Protein AF-A0A6A3G5W3-F1 (afdb_monomer)

Nearest PDB structures (foldseek):
  4d1q-assembly1_H-2  TM=6.739E-01  e=2.017E-04  Musca domestica
  8sjd-assembly1_D  TM=5.625E-01  e=6.188E-04  Musca domestica
  7n46-assembly1_A  TM=4.783E-01  e=2.399E-01  Escherichia coli K-12
  3qic-assembly1_A  TM=3.542E-01  e=2.262E-01  Homo sapiens
  3idh-assembly1_A  TM=2.178E-01  e=2.010E-01  Homo sapiens

Secondary structure (DSSP, 8-state):
-HHHHHH-TTHHHHHHHS-TTTTT-GGGGS-HHHHHHHHHHHHHHHTT--GGGGG-HHHHHH-SSPP--HHHHHHHHHHHHHHHHHHHHHH--SSEEEEEEEEEETTEEEEEEEEEEEETTEEEEEEEEEEES--STT--SSHHHHHHHHHHHHHTTT--GGGEEEEE---TTT---

Structure (mmCIF, N/CA/C/O backbone):
data_AF-A0A6A3G5W3-F1
#
_entry.id   AF-A0A6A3G5W3-F1
#
loop_
_atom_site.group_PDB
_atom_site.id
_atom_site.type_symbol
_atom_site.label_atom_id
_atom_site.label_alt_id
_atom_site.label_comp_id
_atom_site.label_asym_id
_atom_site.label_entity_id
_atom_site.label_seq_id
_atom_site.pdbx_PDB_ins_code
_atom_site.Cartn_x
_atom_site.Cartn_y
_atom_site.Cartn_z
_atom_site.occupancy
_atom_site.B_iso_or_equiv
_atom_site.auth_seq_id
_atom_site.auth_comp_id
_atom_site.auth_asym_id
_atom_site.auth_atom_id
_atom_site.pdbx_PDB_model_num
ATOM 1 N N . MET A 1 1 ? -14.309 8.413 -19.430 1.00 50.62 1 MET A N 1
ATOM 2 C CA . MET A 1 1 ? -14.888 8.600 -20.788 1.00 50.62 1 MET A CA 1
ATOM 3 C C . MET A 1 1 ? -14.650 9.985 -21.399 1.00 50.62 1 MET A C 1
ATOM 5 O O . MET A 1 1 ? -14.503 10.068 -22.611 1.00 50.62 1 MET A O 1
ATOM 9 N N . GLN A 1 2 ? -14.571 11.070 -20.616 1.00 54.62 2 GLN A N 1
ATOM 10 C CA . GLN A 1 2 ? -14.410 12.431 -21.162 1.00 54.62 2 GLN A CA 1
ATOM 11 C C . GLN A 1 2 ? -13.060 12.658 -21.876 1.00 54.62 2 GLN A C 1
ATOM 13 O O . GLN A 1 2 ? -13.020 13.279 -22.931 1.00 54.62 2 GLN A O 1
ATOM 18 N N . HIS A 1 3 ? -11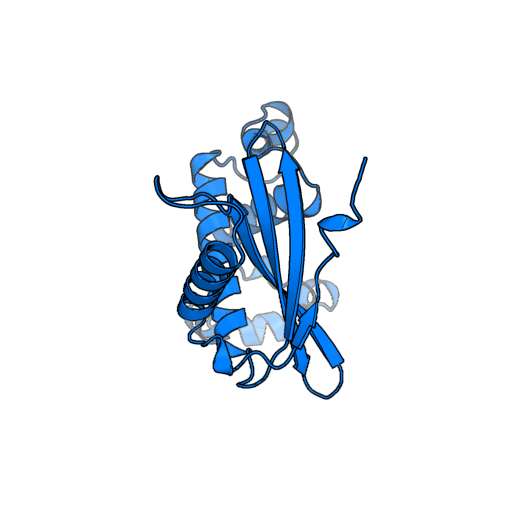.974 12.075 -21.354 1.00 65.00 3 HIS A N 1
ATOM 19 C CA . HIS A 1 3 ? -10.644 12.122 -21.977 1.00 65.00 3 HIS A CA 1
ATOM 20 C C . HIS A 1 3 ? -10.608 11.444 -23.359 1.00 65.00 3 HIS A C 1
ATOM 22 O O . HIS A 1 3 ? -10.056 11.997 -24.302 1.00 65.00 3 HIS A O 1
ATOM 28 N N . VAL A 1 4 ? -11.244 10.275 -23.500 1.00 61.69 4 VAL A N 1
ATOM 29 C CA . VAL A 1 4 ? -11.282 9.520 -24.768 1.00 61.69 4 VAL A CA 1
ATOM 30 C C . VAL A 1 4 ? -12.002 10.320 -25.852 1.00 61.69 4 VAL A C 1
ATOM 32 O O . VAL A 1 4 ? -11.479 10.463 -26.948 1.00 61.69 4 VAL A O 1
ATOM 35 N N . ARG A 1 5 ? -13.147 10.930 -25.523 1.00 68.75 5 ARG A N 1
ATOM 36 C CA . ARG A 1 5 ? -13.901 11.773 -26.465 1.00 68.75 5 ARG A CA 1
ATOM 37 C C . ARG A 1 5 ? -13.153 13.039 -26.888 1.00 68.75 5 ARG A C 1
ATOM 39 O O . ARG A 1 5 ? -13.365 13.515 -27.996 1.00 68.75 5 ARG A O 1
ATOM 46 N N . ARG A 1 6 ? -12.304 13.591 -26.014 1.00 74.06 6 ARG A N 1
ATOM 47 C CA . ARG A 1 6 ? -11.526 14.802 -26.309 1.00 74.06 6 ARG A CA 1
ATOM 48 C C . ARG A 1 6 ? -10.333 14.516 -27.218 1.00 74.06 6 ARG A C 1
ATOM 50 O O . ARG A 1 6 ? -10.061 15.296 -28.120 1.00 74.06 6 ARG A O 1
ATOM 57 N N . GLU A 1 7 ? -9.625 13.420 -26.963 1.00 76.19 7 GLU A N 1
ATOM 58 C CA . GLU A 1 7 ? -8.373 13.092 -27.658 1.00 76.19 7 GLU A CA 1
ATOM 59 C C . GLU A 1 7 ? -8.585 12.202 -28.896 1.00 76.19 7 GLU A C 1
ATOM 61 O O . GLU A 1 7 ? -7.738 12.188 -29.784 1.00 76.19 7 GLU A O 1
ATOM 66 N N . HIS A 1 8 ? -9.716 11.492 -28.981 1.00 71.25 8 HIS A N 1
ATOM 67 C CA . HIS A 1 8 ? -10.070 10.606 -30.096 1.00 71.25 8 HIS A CA 1
ATOM 68 C C . HIS A 1 8 ? -11.501 10.903 -30.584 1.00 71.25 8 HIS A C 1
ATOM 70 O O . HIS A 1 8 ? -12.439 10.176 -30.247 1.00 71.25 8 HIS A O 1
ATOM 76 N N . PRO A 1 9 ? -11.701 11.976 -31.376 1.00 78.12 9 PRO A N 1
ATOM 77 C CA . PRO A 1 9 ? -13.034 12.418 -31.804 1.00 78.12 9 PRO A CA 1
ATOM 78 C C . PRO A 1 9 ? -13.789 11.386 -32.654 1.00 78.12 9 PRO A C 1
ATOM 80 O O . PRO A 1 9 ? -15.017 11.364 -32.659 1.00 78.12 9 PRO A O 1
ATOM 83 N N . SER A 1 10 ? -13.061 10.515 -33.357 1.00 79.75 10 SER A N 1
ATOM 84 C CA . SER A 1 10 ? -13.593 9.437 -34.198 1.00 79.75 10 SER A CA 1
ATOM 85 C C . SER A 1 10 ? -13.868 8.132 -33.442 1.00 79.75 10 SER A C 1
ATOM 87 O O . SER A 1 10 ? -14.404 7.195 -34.035 1.00 79.75 10 SER A O 1
ATOM 89 N N . PHE A 1 11 ? -13.571 8.065 -32.138 1.00 73.62 11 PHE A N 1
ATOM 90 C CA . PHE A 1 11 ? -13.657 6.842 -31.330 1.00 73.62 11 PHE A CA 1
ATOM 91 C C . PHE A 1 11 ? -15.010 6.126 -31.445 1.00 73.62 11 PHE A C 1
ATOM 93 O O . PHE A 1 11 ? -15.053 4.905 -31.548 1.00 73.62 11 PHE A O 1
ATOM 100 N N . GLU A 1 12 ? -16.127 6.861 -31.468 1.00 73.56 12 GLU A N 1
ATOM 101 C CA . GLU A 1 12 ? -17.460 6.247 -31.566 1.00 73.56 12 GLU A CA 1
ATOM 102 C C . GLU A 1 12 ? -17.735 5.611 -32.939 1.00 73.56 12 GLU A C 1
ATOM 104 O O . GLU A 1 12 ? -18.458 4.618 -33.017 1.00 73.56 12 GLU A O 1
ATOM 109 N N . ALA A 1 13 ? -17.162 6.155 -34.017 1.00 76.69 13 ALA A N 1
ATOM 110 C CA . ALA A 1 13 ? -17.287 5.588 -35.357 1.00 76.69 13 ALA A CA 1
ATOM 111 C C . ALA A 1 13 ? -16.381 4.360 -35.524 1.00 76.69 13 ALA A C 1
ATOM 113 O O . ALA A 1 13 ? -16.814 3.340 -36.055 1.00 76.69 13 ALA A O 1
ATOM 114 N N . GLU A 1 14 ? -15.156 4.433 -35.003 1.00 70.69 14 GLU A N 1
ATOM 115 C CA . GLU A 1 14 ? -14.183 3.340 -35.052 1.00 70.69 14 GLU A CA 1
ATOM 116 C C . GLU A 1 14 ? -14.629 2.155 -34.175 1.00 70.69 14 GLU A C 1
ATOM 118 O O . GLU A 1 14 ? -14.591 1.014 -34.625 1.00 70.69 14 GLU A O 1
ATOM 123 N N . MET A 1 15 ? -15.207 2.404 -32.992 1.00 69.88 15 MET A N 1
ATOM 124 C CA . MET A 1 15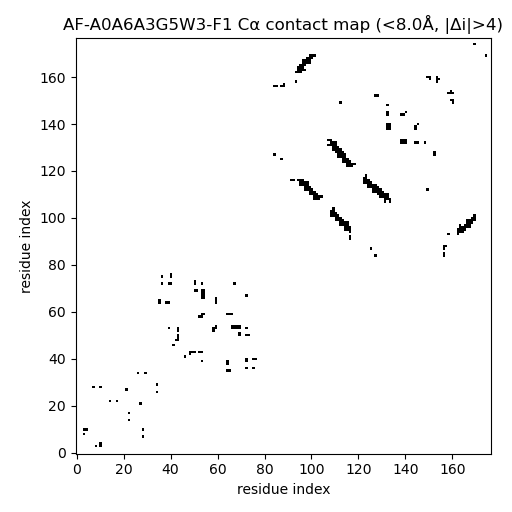 ? -15.802 1.360 -32.141 1.00 69.88 15 MET A CA 1
ATOM 125 C C . MET A 1 15 ? -16.986 0.634 -32.787 1.00 69.88 15 MET A C 1
ATOM 127 O O . MET A 1 15 ? -17.211 -0.538 -32.499 1.00 69.88 15 MET A O 1
ATOM 131 N N . ARG A 1 16 ? -17.760 1.316 -33.639 1.00 70.38 16 ARG A N 1
ATOM 132 C CA . ARG A 1 16 ? -18.869 0.699 -34.388 1.00 70.38 16 ARG A CA 1
ATOM 133 C C . ARG A 1 16 ? -18.386 -0.134 -35.574 1.00 70.38 16 ARG A C 1
ATOM 135 O O . ARG A 1 16 ? -19.100 -1.041 -35.987 1.00 70.38 16 ARG A O 1
ATOM 142 N N . ALA A 1 17 ? -17.221 0.196 -36.128 1.00 72.12 17 ALA A N 1
ATOM 143 C CA . ALA A 1 17 ? -16.603 -0.523 -37.239 1.00 72.12 17 ALA A CA 1
ATOM 144 C C . ALA A 1 17 ? -15.691 -1.676 -36.777 1.00 72.12 17 ALA A C 1
ATOM 146 O O . ALA A 1 17 ? -15.415 -2.583 -37.559 1.00 72.12 17 ALA A O 1
ATOM 147 N N . ALA A 1 18 ? -15.240 -1.639 -35.521 1.00 64.00 18 ALA A N 1
ATOM 148 C CA . ALA A 1 18 ? -14.360 -2.627 -34.916 1.00 64.00 18 ALA A CA 1
ATOM 149 C C . ALA A 1 18 ? -15.037 -4.001 -34.766 1.00 64.00 18 ALA A C 1
ATOM 151 O O . ALA A 1 18 ? -16.177 -4.125 -34.312 1.00 64.00 18 ALA A O 1
ATOM 152 N N . THR A 1 19 ? -14.301 -5.055 -35.107 1.00 60.81 19 THR A N 1
ATOM 153 C CA . THR A 1 19 ? -14.714 -6.449 -34.910 1.00 60.81 19 THR A CA 1
ATOM 154 C C . THR A 1 19 ? -14.819 -6.795 -33.420 1.00 60.81 19 THR A C 1
ATOM 156 O O . THR A 1 19 ? -14.255 -6.110 -32.568 1.00 60.81 19 THR A O 1
ATOM 159 N N . THR A 1 20 ? -15.514 -7.885 -33.069 1.00 57.41 20 THR A N 1
ATOM 160 C CA . THR A 1 20 ? -15.715 -8.325 -31.667 1.00 57.41 20 THR A CA 1
ATOM 161 C C . THR A 1 20 ? -14.398 -8.558 -30.901 1.00 57.41 20 THR A C 1
ATOM 163 O O . THR A 1 20 ? -14.355 -8.417 -29.682 1.00 57.41 20 THR A O 1
ATOM 166 N N . ALA A 1 21 ? -13.309 -8.876 -31.612 1.00 56.06 21 ALA A N 1
ATOM 167 C CA . ALA A 1 21 ? -11.964 -9.012 -31.048 1.00 56.06 21 ALA A CA 1
ATOM 168 C C . ALA A 1 21 ? -11.292 -7.653 -30.756 1.00 56.06 21 ALA A C 1
ATOM 170 O O . ALA A 1 21 ? -10.543 -7.527 -29.792 1.00 56.06 21 ALA A O 1
ATOM 171 N N . GLU A 1 22 ? -11.582 -6.624 -31.552 1.00 54.06 22 GLU A N 1
ATOM 172 C CA . GLU A 1 22 ? -11.046 -5.264 -31.394 1.00 54.06 22 GLU A CA 1
ATOM 173 C C . GLU A 1 22 ? -11.838 -4.453 -30.354 1.00 54.06 22 GLU A C 1
ATOM 175 O O . GLU A 1 22 ? -11.275 -3.642 -29.623 1.00 54.06 22 GLU A O 1
ATOM 180 N N . THR A 1 23 ? -13.139 -4.722 -30.213 1.00 51.78 23 THR A N 1
ATOM 181 C CA . THR A 1 23 ? -14.017 -4.090 -29.205 1.00 51.78 23 THR A CA 1
ATOM 182 C C . THR A 1 23 ? -13.701 -4.524 -27.774 1.00 51.78 23 THR A C 1
ATOM 184 O O . THR A 1 23 ? -14.070 -3.820 -26.834 1.00 51.78 23 THR A O 1
ATOM 187 N N . SER A 1 24 ? -13.005 -5.652 -27.578 1.00 53.88 24 SER A N 1
ATOM 188 C CA . SER A 1 24 ? -12.635 -6.134 -26.241 1.00 53.88 24 SER A CA 1
ATOM 189 C C . SER A 1 24 ? -11.389 -5.445 -25.669 1.00 53.88 24 SER A C 1
ATOM 191 O O . SER A 1 24 ? -11.070 -5.660 -24.499 1.00 53.88 24 SER A O 1
ATOM 193 N N . SER A 1 25 ? -10.669 -4.643 -26.464 1.00 56.44 25 SER A N 1
ATOM 194 C CA . SER A 1 25 ? -9.402 -4.036 -26.060 1.00 56.44 25 SER A CA 1
ATOM 195 C C . SER A 1 25 ? -9.336 -2.558 -26.440 1.00 56.44 25 SER A C 1
ATOM 197 O O . SER A 1 25 ? -9.084 -2.185 -27.583 1.00 56.44 25 SER A O 1
ATOM 199 N N . LEU A 1 26 ? -9.471 -1.683 -25.439 1.00 59.69 26 LEU A N 1
ATOM 200 C CA . LEU A 1 26 ? -9.270 -0.234 -25.593 1.00 59.69 26 LEU A CA 1
ATOM 201 C C . LEU A 1 26 ? -7.806 0.143 -25.912 1.00 59.69 26 LEU A C 1
ATOM 203 O O . LEU A 1 26 ? -7.508 1.322 -26.102 1.00 59.69 26 LEU A O 1
ATOM 207 N N . ILE A 1 27 ? -6.891 -0.834 -25.976 1.00 58.53 27 ILE A N 1
ATOM 208 C CA . ILE A 1 27 ? -5.452 -0.631 -26.193 1.00 58.53 27 ILE A CA 1
ATOM 209 C C . ILE A 1 27 ? -5.170 0.061 -27.531 1.00 58.53 27 ILE A C 1
ATOM 211 O O . ILE A 1 27 ? -4.278 0.903 -27.581 1.00 58.53 27 ILE A O 1
ATOM 215 N N . HIS A 1 28 ? -5.945 -0.218 -28.587 1.00 56.91 28 HIS A N 1
ATOM 216 C CA . HIS A 1 28 ? -5.7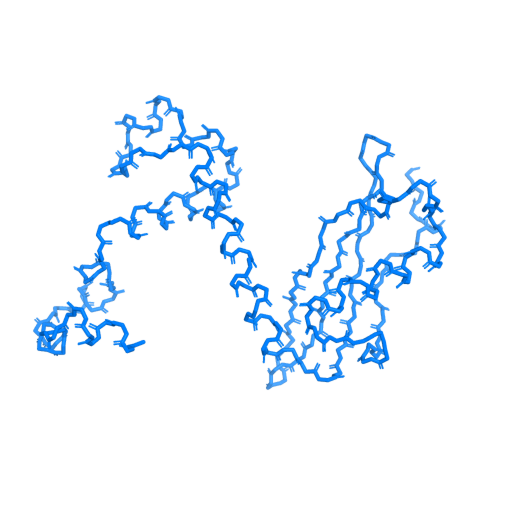53 0.418 -29.899 1.00 56.91 28 HIS A CA 1
ATOM 217 C C . HIS A 1 28 ? -5.979 1.936 -29.882 1.00 56.91 28 HIS A C 1
ATOM 219 O O . HIS A 1 28 ? -5.357 2.660 -30.656 1.00 56.91 28 HIS A O 1
ATOM 225 N N . TYR A 1 29 ? -6.819 2.421 -28.968 1.00 60.91 29 TYR A N 1
ATOM 226 C CA . TYR A 1 29 ? -7.131 3.842 -28.809 1.00 60.91 29 TYR A CA 1
ATOM 227 C C . TYR A 1 29 ? -6.289 4.512 -27.723 1.00 60.91 29 TYR A C 1
ATOM 229 O O . TYR A 1 29 ? -6.335 5.728 -27.554 1.00 60.91 29 TYR A O 1
ATOM 237 N N . ALA A 1 30 ? -5.532 3.738 -26.950 1.00 65.12 30 ALA A N 1
ATOM 238 C CA . ALA A 1 30 ? -4.691 4.274 -25.900 1.00 65.12 30 ALA A CA 1
ATOM 239 C C . ALA A 1 30 ? -3.351 4.741 -26.480 1.00 65.12 30 ALA A C 1
ATOM 241 O O . ALA A 1 30 ? -2.717 4.066 -27.291 1.00 65.12 30 ALA A O 1
ATOM 242 N N . ARG A 1 31 ? -2.872 5.906 -26.023 1.00 76.12 31 ARG A N 1
ATOM 243 C CA . ARG A 1 31 ? -1.516 6.363 -26.356 1.00 76.12 31 ARG A CA 1
ATOM 244 C C . ARG A 1 31 ? -0.505 5.285 -25.939 1.00 76.12 31 ARG A C 1
ATOM 246 O O . ARG A 1 31 ? -0.605 4.718 -24.849 1.00 76.12 31 ARG A O 1
ATOM 253 N N . ARG A 1 32 ? 0.510 5.060 -26.778 1.00 82.81 32 ARG A N 1
ATOM 254 C CA . ARG A 1 32 ? 1.529 4.013 -26.581 1.00 82.81 32 ARG A CA 1
ATOM 255 C C . ARG A 1 32 ? 2.226 4.101 -25.219 1.00 82.81 32 ARG A C 1
ATOM 257 O O . ARG A 1 32 ? 2.459 3.083 -24.580 1.00 82.81 32 ARG A O 1
ATOM 264 N N . THR A 1 33 ? 2.510 5.311 -24.740 1.00 87.94 33 THR A N 1
ATOM 265 C CA . THR A 1 33 ? 3.232 5.524 -23.477 1.00 87.94 33 THR A CA 1
ATOM 266 C C . THR A 1 33 ? 2.452 5.062 -22.233 1.00 87.94 33 THR A C 1
ATOM 268 O O . THR A 1 33 ? 3.023 4.303 -21.451 1.00 87.94 33 THR A O 1
ATOM 271 N N . PRO A 1 34 ? 1.174 5.443 -22.014 1.00 88.69 34 PRO A N 1
ATOM 272 C CA . PRO A 1 34 ? 0.341 4.850 -20.964 1.00 88.69 34 PRO A CA 1
ATOM 273 C C . PRO A 1 34 ? 0.250 3.324 -21.020 1.00 88.69 34 PRO A C 1
ATOM 275 O O . PRO A 1 34 ? 0.413 2.686 -19.985 1.00 88.69 34 PRO A O 1
ATOM 278 N N . VAL A 1 35 ? 0.056 2.743 -22.211 1.00 90.31 35 VAL A N 1
ATOM 279 C CA . VAL A 1 35 ? 0.002 1.279 -22.390 1.00 90.31 35 VAL A CA 1
ATOM 280 C C . VAL A 1 35 ? 1.318 0.638 -21.960 1.00 90.31 35 VAL A C 1
ATOM 282 O O . VAL A 1 35 ? 1.314 -0.338 -21.217 1.00 90.31 35 VAL A O 1
ATOM 285 N N . ASN A 1 36 ? 2.448 1.225 -22.359 1.00 94.50 36 ASN A N 1
ATOM 286 C CA . ASN A 1 36 ? 3.768 0.736 -21.985 1.00 94.50 36 ASN A CA 1
ATOM 287 C C . ASN A 1 36 ? 3.998 0.763 -20.466 1.00 94.50 36 ASN A C 1
ATOM 289 O O . ASN A 1 36 ? 4.465 -0.207 -19.875 1.00 94.50 36 ASN A O 1
ATOM 293 N N . ARG A 1 37 ? 3.645 1.884 -19.826 1.00 94.81 37 ARG A N 1
ATOM 294 C CA . ARG A 1 37 ? 3.775 2.076 -18.374 1.00 94.81 37 ARG A CA 1
ATOM 295 C C . ARG A 1 37 ? 2.880 1.119 -17.595 1.00 94.81 37 ARG A C 1
ATOM 297 O O . ARG A 1 37 ? 3.340 0.511 -16.634 1.00 94.81 37 ARG A O 1
ATOM 304 N N . PHE A 1 38 ? 1.630 0.966 -18.029 1.00 94.88 38 PHE A N 1
ATOM 305 C CA . PHE A 1 38 ? 0.706 -0.001 -17.450 1.00 94.88 38 PHE A CA 1
ATOM 306 C C . PHE A 1 38 ? 1.225 -1.432 -17.611 1.00 94.88 38 PHE A C 1
ATOM 308 O O . PHE A 1 38 ? 1.216 -2.171 -16.637 1.00 94.88 38 PHE A O 1
ATOM 315 N N . GLY A 1 39 ? 1.752 -1.801 -18.783 1.00 96.12 39 GLY A N 1
ATOM 316 C CA . GLY A 1 39 ? 2.325 -3.129 -19.015 1.00 96.12 39 GLY A CA 1
ATOM 317 C C . GLY A 1 39 ? 3.477 -3.456 -18.061 1.00 96.12 39 GLY A C 1
ATOM 318 O O . GLY A 1 39 ? 3.520 -4.549 -17.503 1.00 96.12 39 GLY A O 1
ATOM 319 N N . TRP A 1 40 ? 4.375 -2.498 -17.804 1.00 97.69 40 TRP A N 1
ATOM 320 C CA . TRP A 1 40 ? 5.438 -2.681 -16.809 1.00 97.69 40 TRP A CA 1
ATOM 321 C C . TRP A 1 40 ? 4.902 -2.823 -15.382 1.00 97.69 40 TRP A C 1
ATOM 323 O O . TRP A 1 40 ? 5.342 -3.718 -14.662 1.00 97.69 40 TRP A O 1
ATOM 333 N N . LEU A 1 41 ? 3.955 -1.968 -14.979 1.00 97.19 41 LEU A N 1
ATOM 334 C CA . LEU A 1 41 ? 3.312 -2.047 -13.664 1.00 97.19 41 LEU A CA 1
ATOM 335 C C . LEU A 1 41 ? 2.611 -3.390 -13.469 1.00 97.19 41 LEU A C 1
ATOM 337 O O . LEU A 1 41 ? 2.851 -4.075 -12.481 1.00 97.19 41 LEU A O 1
ATOM 341 N N . GLU A 1 42 ? 1.762 -3.771 -14.421 1.00 96.19 42 GLU A N 1
ATOM 342 C CA . GLU A 1 42 ? 1.002 -5.011 -14.378 1.00 96.19 42 GLU A CA 1
ATOM 343 C C . GLU A 1 42 ? 1.936 -6.212 -14.268 1.00 96.19 42 GLU A C 1
ATOM 345 O O . GLU A 1 42 ? 1.723 -7.068 -13.411 1.00 96.19 42 GLU A O 1
ATOM 350 N N . TRP A 1 43 ? 2.991 -6.253 -15.084 1.00 97.12 43 TRP A N 1
ATOM 351 C CA . TRP A 1 43 ? 3.920 -7.372 -15.079 1.00 97.12 43 TRP A CA 1
ATOM 352 C C . TRP A 1 43 ? 4.676 -7.476 -13.755 1.00 97.12 43 TRP A C 1
ATOM 354 O O . TRP A 1 43 ? 4.680 -8.542 -13.144 1.00 97.12 43 TRP A O 1
ATOM 364 N N . VAL A 1 44 ? 5.271 -6.380 -13.275 1.00 97.31 44 VAL A N 1
ATOM 365 C CA . VAL A 1 44 ? 6.064 -6.407 -12.038 1.00 97.31 44 VAL A CA 1
ATOM 366 C C . VAL A 1 44 ? 5.186 -6.706 -10.823 1.00 97.31 44 VAL A C 1
ATOM 368 O O . VAL A 1 44 ? 5.551 -7.557 -10.013 1.00 97.31 44 VAL A O 1
ATOM 371 N N . VAL A 1 45 ? 4.014 -6.074 -10.718 1.00 94.50 45 VAL A N 1
ATOM 372 C CA . VAL A 1 45 ? 3.113 -6.238 -9.568 1.00 94.50 45 VAL A CA 1
ATOM 373 C C . VAL A 1 45 ? 2.442 -7.611 -9.574 1.00 94.50 45 VAL A C 1
ATOM 375 O O . VAL A 1 45 ? 2.525 -8.330 -8.581 1.00 94.50 45 VAL A O 1
ATOM 378 N N . LYS A 1 46 ? 1.801 -8.022 -10.678 1.00 95.44 46 LYS A N 1
ATOM 379 C CA . LYS A 1 46 ? 1.037 -9.283 -10.703 1.00 95.44 46 LYS A CA 1
ATOM 380 C C . LYS A 1 46 ? 1.923 -10.523 -10.694 1.00 95.44 46 LYS A C 1
ATOM 382 O O . LYS A 1 46 ? 1.495 -11.552 -10.182 1.00 95.44 46 LYS A O 1
ATOM 387 N N . ALA A 1 47 ? 3.136 -10.442 -11.245 1.00 96.56 47 ALA A N 1
ATOM 388 C CA . ALA A 1 47 ? 4.095 -11.544 -11.188 1.00 96.56 47 ALA A CA 1
ATOM 389 C C . ALA A 1 47 ? 5.012 -11.486 -9.952 1.00 96.56 47 ALA A C 1
ATOM 391 O O . ALA A 1 47 ? 5.893 -12.334 -9.828 1.00 96.56 47 ALA A O 1
ATOM 392 N N . ASN A 1 48 ? 4.808 -10.517 -9.048 1.00 95.94 48 ASN A N 1
ATOM 393 C CA . ASN A 1 48 ? 5.594 -10.330 -7.827 1.00 95.94 48 ASN A CA 1
ATOM 394 C C . ASN A 1 48 ? 7.115 -10.321 -8.089 1.00 95.94 48 ASN A C 1
ATOM 396 O O . ASN A 1 48 ? 7.886 -11.060 -7.471 1.00 95.94 48 ASN A O 1
ATOM 400 N N . LEU A 1 49 ? 7.543 -9.521 -9.067 1.00 96.94 49 LEU A N 1
ATOM 401 C CA . LEU A 1 49 ? 8.942 -9.427 -9.480 1.00 96.94 49 LEU A CA 1
ATOM 402 C C . LEU A 1 49 ? 9.667 -8.290 -8.743 1.00 96.94 49 LEU A C 1
ATOM 404 O O . LEU A 1 49 ? 9.045 -7.293 -8.373 1.00 96.94 49 LEU A O 1
ATOM 408 N N . PRO A 1 50 ? 10.999 -8.378 -8.572 1.00 97.06 50 PRO A N 1
ATOM 409 C CA . PRO A 1 50 ? 11.787 -7.259 -8.065 1.00 97.06 50 PRO A CA 1
ATOM 410 C C . PRO A 1 50 ? 11.628 -6.014 -8.947 1.00 97.06 50 PRO A C 1
ATOM 412 O O . PRO A 1 50 ? 11.630 -6.133 -10.170 1.00 97.06 50 PRO A O 1
ATOM 415 N N . LEU A 1 51 ? 11.602 -4.810 -8.361 1.00 96.44 51 LEU A N 1
ATOM 416 C CA . LEU A 1 51 ? 11.492 -3.560 -9.137 1.00 96.44 51 LEU A CA 1
ATOM 417 C C . LEU A 1 51 ? 12.615 -3.407 -10.175 1.00 96.44 51 LEU A C 1
ATOM 419 O O . LEU A 1 51 ? 12.380 -2.934 -11.282 1.00 96.44 51 LEU A O 1
ATOM 423 N N . VAL A 1 52 ? 13.818 -3.898 -9.853 1.00 97.44 52 VAL A N 1
ATOM 424 C CA . VAL A 1 52 ? 14.986 -3.925 -10.755 1.00 97.44 52 VAL A CA 1
ATOM 425 C C . VAL A 1 52 ? 14.769 -4.753 -12.027 1.00 97.44 52 VAL A C 1
ATOM 427 O O . VAL A 1 52 ? 15.553 -4.661 -12.970 1.00 97.44 52 VAL A O 1
ATOM 430 N N . PHE A 1 53 ? 13.706 -5.558 -12.092 1.00 97.94 53 PHE A N 1
ATOM 431 C CA . PHE A 1 53 ? 13.377 -6.366 -13.260 1.00 97.94 53 PHE A CA 1
ATOM 432 C C . PHE A 1 53 ? 13.157 -5.522 -14.521 1.00 97.94 53 PHE A C 1
ATOM 434 O O . PHE A 1 53 ? 13.577 -5.939 -15.600 1.00 97.94 53 PHE A O 1
ATOM 441 N N . CYS A 1 54 ? 12.588 -4.315 -14.407 1.00 97.00 54 CYS A N 1
ATOM 442 C CA . CYS A 1 54 ? 12.391 -3.438 -15.568 1.00 97.00 54 CYS A CA 1
ATOM 443 C C . CYS A 1 54 ? 13.713 -2.963 -16.203 1.00 97.00 54 CYS A C 1
ATOM 445 O O . CYS A 1 54 ? 13.739 -2.515 -17.354 1.00 97.00 54 CYS A O 1
ATOM 447 N N . GLU A 1 55 ? 14.825 -3.093 -15.475 1.00 97.94 55 GLU A N 1
ATOM 448 C CA . GLU A 1 55 ? 16.174 -2.782 -15.948 1.00 97.94 55 GLU A CA 1
ATOM 449 C C . GLU A 1 55 ? 16.995 -4.007 -16.341 1.00 97.94 55 GLU A C 1
ATOM 451 O O . GLU A 1 55 ? 18.086 -3.869 -16.897 1.00 97.94 55 GLU A O 1
ATOM 456 N N . ASN A 1 56 ? 16.466 -5.210 -16.115 1.00 97.81 56 ASN A N 1
ATOM 457 C CA . ASN A 1 56 ? 17.163 -6.442 -16.436 1.00 97.81 56 ASN A CA 1
ATO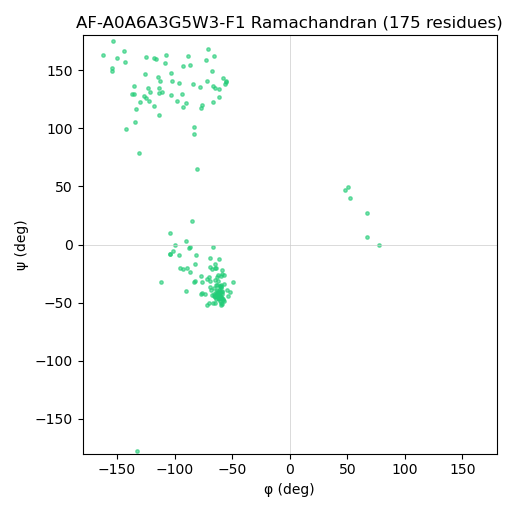M 458 C C . ASN A 1 56 ? 17.451 -6.526 -17.955 1.00 97.81 56 ASN A C 1
ATOM 460 O O . ASN A 1 56 ? 16.517 -6.434 -18.762 1.00 97.81 56 ASN A O 1
ATOM 464 N N . PRO A 1 57 ? 18.713 -6.752 -18.377 1.00 97.75 57 PRO A N 1
ATOM 465 C CA . PRO A 1 57 ? 19.072 -6.787 -19.796 1.00 97.75 57 PRO A CA 1
ATOM 466 C C . PRO A 1 57 ? 18.335 -7.856 -20.609 1.00 97.75 57 PRO A C 1
ATOM 468 O O . PRO A 1 57 ? 17.985 -7.613 -21.762 1.00 97.75 57 PRO A O 1
ATOM 471 N N . LEU A 1 58 ? 18.075 -9.032 -20.026 1.00 97.81 58 LEU A N 1
ATOM 472 C CA . LEU A 1 58 ? 17.332 -10.100 -20.700 1.00 97.81 58 LEU A CA 1
ATOM 473 C C . LEU A 1 58 ? 15.845 -9.762 -20.795 1.00 97.81 58 LEU A C 1
ATOM 475 O O . LEU A 1 58 ? 15.262 -9.931 -21.861 1.00 97.81 58 LEU A O 1
ATOM 479 N N . ALA A 1 59 ? 15.249 -9.227 -19.726 1.00 96.00 59 ALA A N 1
ATOM 480 C CA . ALA A 1 59 ? 13.856 -8.786 -19.752 1.00 96.00 59 ALA A CA 1
ATOM 481 C C . ALA A 1 59 ? 13.636 -7.728 -20.842 1.00 96.00 59 ALA A C 1
ATOM 483 O O . ALA A 1 59 ? 12.743 -7.881 -21.671 1.00 96.00 59 ALA A O 1
ATOM 484 N N . ARG A 1 60 ? 14.512 -6.716 -20.910 1.00 97.06 60 ARG A N 1
ATOM 485 C CA . ARG A 1 60 ? 14.487 -5.675 -21.951 1.00 97.06 60 ARG A CA 1
ATOM 486 C C . ARG A 1 60 ? 14.720 -6.222 -23.358 1.00 97.06 60 ARG A C 1
ATOM 488 O O . ARG A 1 60 ? 14.146 -5.703 -24.305 1.00 97.06 60 ARG A O 1
ATOM 495 N N . ARG A 1 61 ? 15.553 -7.256 -23.505 1.00 97.25 61 ARG A N 1
ATOM 496 C CA . ARG A 1 61 ? 15.826 -7.887 -24.804 1.00 97.25 61 ARG A CA 1
ATOM 497 C C . ARG A 1 61 ? 14.623 -8.652 -25.355 1.00 97.25 61 ARG A C 1
ATOM 499 O O . ARG A 1 61 ? 14.459 -8.695 -26.569 1.00 97.25 61 ARG A O 1
ATOM 506 N N . TYR A 1 62 ? 13.843 -9.296 -24.489 1.00 97.12 62 TYR A N 1
ATOM 507 C CA . TYR A 1 62 ? 12.781 -10.217 -24.907 1.00 97.12 62 TYR A CA 1
ATOM 508 C C . TYR A 1 62 ? 11.362 -9.649 -24.783 1.00 97.12 62 TYR A C 1
ATOM 510 O O . TYR A 1 62 ? 10.421 -10.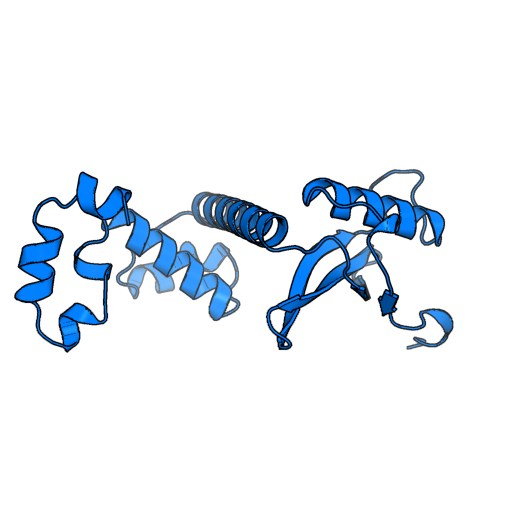276 -25.261 1.00 97.12 62 TYR A O 1
ATOM 518 N N . THR A 1 63 ? 11.187 -8.480 -24.169 1.00 96.19 63 THR A N 1
ATOM 519 C CA . THR A 1 63 ? 9.889 -7.801 -24.084 1.00 96.19 63 THR A CA 1
ATOM 520 C C . THR A 1 63 ? 9.610 -6.919 -25.303 1.00 96.19 63 THR A C 1
ATOM 522 O O . THR A 1 63 ? 10.527 -6.404 -25.939 1.00 96.19 63 THR A O 1
ATOM 525 N N . SER A 1 64 ? 8.330 -6.691 -25.599 1.00 95.44 64 SER A N 1
ATOM 526 C CA . SER A 1 64 ? 7.880 -5.663 -26.547 1.00 95.44 64 SER A CA 1
ATOM 527 C C . SER A 1 64 ? 7.680 -4.286 -25.898 1.00 95.44 64 SER A C 1
ATOM 529 O O . SER A 1 64 ? 7.322 -3.331 -26.589 1.00 95.44 64 SER A O 1
ATOM 531 N N . LEU A 1 65 ? 7.860 -4.179 -24.576 1.00 96.44 65 LEU A N 1
ATOM 532 C CA . LEU A 1 65 ? 7.735 -2.928 -23.831 1.00 96.44 65 LEU A CA 1
ATOM 533 C C . LEU A 1 65 ? 8.980 -2.046 -24.015 1.00 96.44 65 LEU A C 1
ATOM 535 O O . LEU A 1 65 ? 10.116 -2.503 -23.904 1.00 96.44 65 LEU A O 1
ATOM 539 N N . GLU A 1 66 ? 8.770 -0.752 -24.243 1.00 96.88 66 GLU A N 1
ATOM 540 C CA . GLU A 1 66 ? 9.833 0.250 -24.243 1.00 96.88 66 GLU A CA 1
ATOM 541 C C . GLU A 1 66 ? 10.496 0.302 -22.853 1.00 96.88 66 GLU A C 1
ATOM 543 O O . GLU A 1 66 ? 9.777 0.328 -21.844 1.00 96.88 66 GLU A O 1
ATOM 548 N N . PRO A 1 67 ? 11.840 0.324 -22.769 1.00 97.19 67 PRO A N 1
ATOM 549 C CA . PRO A 1 67 ? 12.556 0.337 -21.498 1.00 97.19 67 PRO A CA 1
ATOM 550 C C . PRO A 1 67 ? 12.148 1.498 -20.582 1.00 97.19 67 PRO A C 1
ATOM 552 O O . PRO A 1 67 ? 12.034 2.640 -21.024 1.00 97.19 67 PRO A O 1
ATOM 555 N N . ILE A 1 68 ? 12.003 1.209 -19.287 1.00 97.50 68 ILE A N 1
ATOM 556 C CA . ILE A 1 68 ? 11.853 2.212 -18.221 1.00 97.50 68 ILE A CA 1
ATOM 557 C C . ILE A 1 68 ? 12.921 2.001 -17.145 1.00 97.50 68 ILE A C 1
ATOM 559 O O . ILE A 1 68 ? 13.513 0.918 -17.065 1.00 97.50 68 ILE A O 1
ATOM 563 N N . SER A 1 69 ? 13.162 3.026 -16.327 1.00 97.69 69 SER A N 1
ATOM 564 C CA . SER A 1 69 ? 14.040 2.915 -15.161 1.00 97.69 69 SER A CA 1
ATOM 565 C C . SER A 1 69 ? 13.288 2.463 -13.908 1.00 97.69 69 SER A C 1
ATOM 567 O O . SER A 1 69 ? 12.057 2.592 -13.847 1.00 97.69 69 SER A O 1
ATOM 569 N N . VAL A 1 70 ? 14.014 1.983 -12.893 1.00 98.12 70 VAL A N 1
ATOM 570 C CA . VAL A 1 70 ? 13.420 1.662 -11.580 1.00 98.12 70 VAL A CA 1
ATOM 571 C C . VAL A 1 70 ? 12.756 2.892 -10.964 1.00 98.12 70 VAL A C 1
ATOM 573 O O . VAL A 1 70 ? 11.662 2.786 -10.414 1.00 98.12 70 VAL A O 1
ATOM 576 N N . GLU A 1 71 ? 13.364 4.072 -11.087 1.00 98.19 71 GLU A N 1
ATOM 577 C CA . GLU A 1 71 ? 12.812 5.323 -10.551 1.00 98.19 71 GLU A CA 1
ATOM 578 C C . GLU A 1 71 ? 11.480 5.662 -11.216 1.00 98.19 71 GLU A C 1
ATOM 580 O O . GLU A 1 71 ? 10.530 6.061 -10.543 1.00 98.19 71 GLU A O 1
ATOM 585 N N . THR A 1 72 ? 11.394 5.455 -12.534 1.00 97.44 72 THR A N 1
ATOM 586 C CA . THR A 1 72 ? 10.157 5.663 -13.289 1.00 97.44 72 THR A CA 1
ATOM 587 C C . THR A 1 72 ? 9.081 4.686 -12.832 1.00 97.44 72 THR A C 1
ATOM 589 O O . THR A 1 72 ? 7.951 5.098 -12.580 1.00 97.44 72 THR A O 1
ATOM 592 N N . LEU A 1 73 ? 9.419 3.399 -12.700 1.00 97.62 73 LEU A N 1
ATOM 593 C CA . LEU A 1 73 ? 8.483 2.384 -12.223 1.00 97.62 73 LEU A CA 1
ATOM 594 C C . LEU A 1 73 ? 7.978 2.707 -10.812 1.00 97.62 73 LEU A C 1
ATOM 596 O O . LEU A 1 73 ? 6.773 2.673 -10.577 1.00 97.62 73 LEU A O 1
ATOM 600 N N . ARG A 1 74 ? 8.876 3.085 -9.896 1.00 97.62 74 ARG A N 1
ATOM 601 C CA . ARG A 1 74 ? 8.527 3.453 -8.519 1.00 97.62 74 ARG A CA 1
ATOM 602 C C . ARG A 1 74 ? 7.579 4.651 -8.476 1.00 97.62 74 ARG A C 1
ATOM 604 O O . ARG A 1 74 ? 6.535 4.559 -7.842 1.00 97.62 74 ARG A O 1
ATOM 611 N N . ALA A 1 75 ? 7.886 5.728 -9.201 1.00 97.25 75 ALA A N 1
ATOM 612 C CA . ALA A 1 75 ? 7.024 6.911 -9.253 1.00 97.25 75 ALA A CA 1
ATOM 613 C C . ALA A 1 75 ? 5.625 6.587 -9.810 1.00 97.25 75 ALA A C 1
ATOM 615 O O . ALA A 1 75 ? 4.615 7.133 -9.359 1.00 97.25 75 ALA A O 1
ATOM 616 N N . LEU A 1 76 ? 5.543 5.669 -10.779 1.00 96.50 76 LEU A N 1
ATOM 617 C CA . LEU A 1 76 ? 4.266 5.183 -11.297 1.00 96.50 76 LEU A CA 1
ATOM 618 C C . LEU A 1 76 ? 3.502 4.365 -10.252 1.00 96.50 76 LEU A C 1
ATOM 620 O O . LEU A 1 76 ? 2.301 4.570 -10.103 1.00 96.50 76 LEU A O 1
ATOM 624 N N . MET A 1 77 ? 4.177 3.479 -9.516 1.00 96.25 77 MET A N 1
ATOM 625 C CA . MET A 1 77 ? 3.560 2.701 -8.436 1.00 96.25 77 MET A CA 1
ATOM 626 C C . MET A 1 77 ? 3.031 3.602 -7.318 1.00 96.25 77 MET A C 1
ATOM 628 O O . MET A 1 77 ? 1.900 3.415 -6.885 1.00 96.25 77 MET A O 1
ATOM 632 N N . GLU A 1 78 ? 3.801 4.609 -6.902 1.00 95.75 78 GLU A N 1
ATOM 633 C CA . GLU A 1 78 ? 3.381 5.616 -5.917 1.00 95.75 78 GLU A CA 1
ATOM 634 C C . GLU A 1 78 ? 2.144 6.387 -6.399 1.00 95.75 78 GLU A C 1
ATOM 636 O O . GLU A 1 78 ? 1.169 6.527 -5.663 1.00 95.75 78 GLU A O 1
ATOM 641 N N . SER A 1 79 ? 2.141 6.819 -7.664 1.00 95.81 79 SER A N 1
ATOM 642 C CA . SER A 1 79 ? 0.998 7.524 -8.262 1.00 95.81 79 SER A CA 1
ATOM 643 C C . SER A 1 79 ? -0.256 6.646 -8.307 1.00 95.81 79 SER A C 1
ATOM 645 O O . SER A 1 79 ? -1.355 7.109 -8.011 1.00 95.81 79 SER A O 1
ATOM 647 N N . VAL A 1 80 ? -0.107 5.364 -8.660 1.00 95.06 80 VAL A N 1
ATOM 648 C CA . VAL A 1 80 ? -1.219 4.403 -8.660 1.00 95.06 80 VAL A CA 1
ATOM 649 C C . VAL A 1 80 ? -1.723 4.157 -7.241 1.00 95.06 80 VAL A C 1
ATOM 651 O O . VAL A 1 80 ? -2.931 4.160 -7.036 1.00 95.06 80 VAL A O 1
ATOM 654 N N . ALA A 1 81 ? -0.833 4.000 -6.260 1.00 94.25 81 ALA A N 1
ATOM 655 C CA . ALA A 1 81 ? -1.218 3.822 -4.863 1.00 94.25 81 ALA A CA 1
ATOM 656 C C . ALA A 1 81 ? -2.015 5.026 -4.332 1.00 94.25 81 ALA A C 1
ATOM 658 O O . ALA A 1 81 ? -3.032 4.833 -3.673 1.00 94.25 81 ALA A O 1
ATOM 659 N N . GLN A 1 82 ? -1.617 6.256 -4.678 1.00 94.75 82 GLN A N 1
ATOM 660 C CA . GLN A 1 82 ? -2.370 7.467 -4.333 1.00 94.75 82 GLN A CA 1
ATOM 661 C C . GLN A 1 82 ? -3.764 7.485 -4.968 1.00 94.75 82 GLN A C 1
ATOM 663 O O . GLN A 1 82 ? -4.742 7.768 -4.281 1.00 94.75 82 GLN A O 1
ATOM 668 N N . LEU A 1 83 ? -3.874 7.158 -6.260 1.00 96.12 83 LEU A N 1
ATOM 669 C CA . LEU A 1 83 ? -5.166 7.109 -6.956 1.00 96.12 83 LEU A CA 1
ATOM 670 C C . LEU A 1 83 ? -6.092 6.043 -6.361 1.00 96.12 83 LEU A C 1
ATOM 672 O O . LEU A 1 83 ? -7.252 6.328 -6.092 1.00 96.12 83 LEU A O 1
ATOM 676 N N . VAL A 1 84 ? -5.563 4.850 -6.081 1.00 94.88 84 VAL A N 1
ATOM 677 C CA . VAL A 1 84 ? -6.310 3.788 -5.392 1.00 94.88 84 VAL A CA 1
ATOM 678 C C . VAL A 1 84 ? -6.728 4.240 -3.991 1.00 94.88 84 VAL A C 1
ATOM 680 O O . VAL A 1 84 ? -7.849 3.964 -3.575 1.00 94.88 84 VAL A O 1
ATOM 683 N N . GLY A 1 85 ? -5.871 4.967 -3.271 1.00 95.56 85 GLY A N 1
ATOM 684 C CA . GLY A 1 85 ? -6.203 5.539 -1.967 1.00 95.56 85 GLY A CA 1
ATOM 685 C C . GLY A 1 85 ? -7.374 6.525 -2.029 1.00 95.56 85 GLY A C 1
ATOM 686 O O . GLY A 1 85 ? -8.283 6.446 -1.205 1.00 95.56 85 GLY A O 1
ATOM 687 N N . LEU A 1 86 ? -7.398 7.399 -3.039 1.00 96.44 86 LEU A N 1
ATOM 688 C CA . LEU A 1 86 ? -8.517 8.317 -3.285 1.00 96.44 86 LEU A CA 1
ATOM 689 C C . LEU A 1 86 ? -9.809 7.571 -3.637 1.00 96.44 86 LEU A C 1
ATOM 691 O O . LEU A 1 86 ? -10.872 7.933 -3.133 1.00 96.44 86 LEU A O 1
ATOM 695 N N . ASP A 1 87 ? -9.722 6.521 -4.456 1.00 95.94 87 ASP A N 1
ATOM 696 C CA . ASP A 1 87 ? -10.875 5.686 -4.804 1.00 95.94 87 ASP A CA 1
ATOM 697 C C . ASP A 1 87 ? -11.435 4.969 -3.564 1.00 95.94 87 ASP A C 1
ATOM 699 O O . ASP A 1 87 ? -12.649 4.956 -3.351 1.00 95.94 87 ASP A O 1
ATOM 703 N N . ILE A 1 88 ? -10.559 4.435 -2.702 1.00 95.19 88 ILE A N 1
ATOM 704 C CA . ILE A 1 88 ? -10.953 3.847 -1.415 1.00 95.19 88 ILE A CA 1
ATOM 705 C C . ILE A 1 88 ? -11.642 4.905 -0.550 1.00 95.19 88 ILE A C 1
ATOM 707 O O . ILE A 1 88 ? -12.737 4.645 -0.060 1.00 95.19 88 ILE A O 1
ATOM 711 N N . ALA A 1 89 ? -11.048 6.092 -0.385 1.00 95.62 89 ALA A N 1
ATOM 712 C CA . ALA A 1 89 ? -11.617 7.168 0.429 1.00 95.62 89 ALA A CA 1
ATOM 713 C C . ALA A 1 89 ? -13.006 7.606 -0.069 1.00 95.62 89 ALA A C 1
ATOM 715 O O . ALA A 1 89 ? -13.907 7.827 0.737 1.00 95.62 89 ALA A O 1
ATOM 716 N N . GLY A 1 90 ? -13.193 7.693 -1.391 1.00 95.25 90 GLY A N 1
ATOM 717 C CA . GLY A 1 90 ? -14.468 8.060 -2.009 1.00 95.25 90 GLY A CA 1
ATOM 718 C C . GLY A 1 90 ? -15.562 6.996 -1.876 1.00 95.25 90 GLY A C 1
ATOM 719 O O . GLY A 1 90 ? -16.742 7.341 -1.853 1.00 95.25 90 GLY A O 1
ATOM 720 N N . GLU A 1 91 ? -15.196 5.715 -1.779 1.00 94.50 91 GLU A N 1
ATOM 721 C CA . GLU A 1 91 ? -16.146 4.611 -1.581 1.00 94.50 91 GLU A CA 1
ATOM 722 C C . GLU A 1 91 ? -16.462 4.357 -0.094 1.00 94.50 91 GLU A C 1
ATOM 724 O O . GLU A 1 91 ? -17.510 3.793 0.234 1.00 94.50 91 GLU A O 1
ATOM 729 N N . LEU A 1 92 ? -15.568 4.754 0.815 1.00 95.00 92 LEU A N 1
ATOM 730 C CA . LEU A 1 92 ? -15.612 4.321 2.206 1.00 95.00 92 LEU A CA 1
ATOM 731 C C . LEU A 1 92 ? -16.849 4.859 2.956 1.00 95.00 92 LEU A C 1
ATOM 733 O O . LEU A 1 92 ? -17.015 6.078 3.084 1.00 95.00 92 LEU A O 1
ATOM 737 N N . PRO A 1 93 ? -17.702 3.987 3.530 1.00 95.25 93 PRO A N 1
ATOM 738 C CA . PRO A 1 93 ? -18.878 4.428 4.275 1.00 95.25 93 PRO A CA 1
ATOM 739 C C . PRO A 1 93 ? -18.500 5.075 5.615 1.00 95.25 93 PRO A C 1
ATOM 741 O O . PRO A 1 93 ? -17.375 4.959 6.095 1.00 95.25 93 PRO A O 1
ATOM 744 N N . ASP A 1 94 ? -19.466 5.727 6.260 1.00 95.12 94 ASP A N 1
ATOM 745 C CA . ASP A 1 94 ? -19.296 6.339 7.592 1.00 95.12 94 ASP A CA 1
ATOM 746 C C . ASP A 1 94 ? -19.144 5.313 8.722 1.00 95.12 94 ASP A C 1
ATOM 748 O O . ASP A 1 94 ? -18.837 5.666 9.853 1.00 95.12 94 ASP A O 1
ATOM 752 N N . ARG A 1 95 ? -19.419 4.036 8.443 1.00 95.62 95 ARG A N 1
ATOM 753 C CA . ARG A 1 95 ? -19.360 2.939 9.411 1.00 95.62 95 ARG A CA 1
ATOM 754 C C . ARG A 1 95 ? -18.619 1.776 8.775 1.00 95.62 95 ARG A C 1
ATOM 756 O O . ARG A 1 95 ? -19.098 1.204 7.797 1.00 95.62 95 ARG A O 1
ATOM 763 N N . PHE A 1 96 ? -17.482 1.410 9.345 1.00 97.31 96 PHE A N 1
ATOM 764 C CA . PHE A 1 96 ? -16.632 0.329 8.848 1.00 97.31 96 PHE A CA 1
ATOM 765 C C . PHE A 1 96 ? -15.996 -0.432 10.011 1.00 97.31 96 PHE A C 1
ATOM 767 O O . PHE A 1 96 ? -16.031 0.011 11.155 1.00 97.31 96 PHE A O 1
ATOM 774 N N . GLY A 1 97 ? -15.428 -1.597 9.733 1.00 97.81 97 GLY A N 1
ATOM 775 C CA . GLY A 1 97 ? -14.547 -2.287 10.664 1.00 97.81 97 GLY A CA 1
ATOM 776 C C . GLY A 1 97 ? -13.099 -2.232 10.210 1.00 97.81 97 GLY A C 1
ATOM 777 O O . GLY A 1 97 ? -12.809 -1.968 9.043 1.00 97.81 97 GLY A O 1
ATOM 778 N N . LEU A 1 98 ? -12.190 -2.520 11.129 1.00 97.75 98 LEU A N 1
ATOM 779 C CA . LEU A 1 98 ? -10.767 -2.661 10.842 1.00 97.75 98 LEU A CA 1
ATOM 780 C C . LEU A 1 98 ? -10.319 -4.099 11.088 1.00 97.75 98 LEU A C 1
ATOM 782 O O . LEU A 1 98 ? -10.790 -4.749 12.019 1.00 97.75 98 LEU A O 1
ATOM 786 N N . MET A 1 99 ? -9.396 -4.578 10.262 1.00 96.75 99 MET A N 1
ATOM 787 C CA . MET A 1 99 ? -8.700 -5.845 10.449 1.00 96.75 99 MET A CA 1
ATOM 788 C C . MET A 1 99 ? -7.196 -5.593 10.433 1.00 96.75 99 MET A C 1
ATOM 790 O O . MET A 1 99 ? -6.683 -4.976 9.501 1.00 96.75 99 MET A O 1
ATOM 794 N N . LEU A 1 100 ? -6.511 -6.046 11.476 1.00 94.25 100 LEU A N 1
ATOM 795 C CA . LEU A 1 100 ? -5.087 -5.839 11.685 1.00 94.25 100 LEU A CA 1
ATOM 796 C C . LEU A 1 100 ? -4.338 -7.163 11.582 1.00 94.25 100 LEU A C 1
ATOM 798 O O . LEU A 1 100 ? -4.810 -8.180 12.089 1.00 94.25 100 LEU A O 1
ATOM 802 N N . ASP A 1 101 ? -3.162 -7.114 10.967 1.00 91.88 101 ASP A N 1
ATOM 803 C CA . ASP A 1 101 ? -2.177 -8.193 11.010 1.00 91.88 101 ASP A CA 1
ATOM 804 C C . ASP A 1 101 ? -0.817 -7.608 11.394 1.00 91.88 101 ASP A C 1
ATOM 806 O O . ASP A 1 101 ? -0.334 -6.671 10.750 1.00 91.88 101 ASP A O 1
ATOM 810 N N . GLY A 1 102 ? -0.231 -8.118 12.474 1.00 89.56 102 GLY A N 1
ATOM 811 C CA . GLY A 1 102 ? 1.033 -7.643 13.024 1.00 89.56 102 GLY A CA 1
ATOM 812 C C . GLY A 1 102 ? 2.123 -8.702 12.905 1.00 89.56 102 GLY A C 1
ATOM 813 O O . GLY A 1 102 ? 1.954 -9.838 13.341 1.00 89.56 102 GLY A O 1
ATOM 814 N N . TRP A 1 103 ? 3.291 -8.338 12.377 1.00 90.19 103 TRP A N 1
ATOM 815 C CA . TRP A 1 103 ? 4.440 -9.246 12.340 1.00 90.19 103 TRP A CA 1
ATOM 816 C C . TRP A 1 103 ? 5.754 -8.516 12.575 1.00 90.19 103 TRP A C 1
ATOM 818 O O . TRP A 1 103 ? 5.897 -7.322 12.325 1.00 90.19 103 TRP A O 1
ATOM 828 N N . SER A 1 104 ? 6.757 -9.263 13.031 1.00 88.31 104 SER A N 1
ATOM 829 C CA . SER A 1 104 ? 8.104 -8.734 13.229 1.00 88.31 104 SER A CA 1
ATOM 830 C C . SER A 1 104 ? 9.077 -9.333 12.220 1.00 88.31 104 SER A C 1
ATOM 832 O O . SER A 1 104 ? 9.153 -10.554 12.055 1.00 88.31 104 SER A O 1
ATOM 834 N N . HIS A 1 105 ? 9.861 -8.475 11.573 1.00 86.88 105 HIS A N 1
ATOM 835 C CA . HIS A 1 105 ? 10.952 -8.866 10.687 1.00 86.88 105 HIS A CA 1
ATOM 836 C C . HIS A 1 105 ? 12.175 -7.990 10.953 1.00 86.88 105 HIS A C 1
ATOM 838 O O . HIS A 1 105 ? 12.060 -6.769 10.991 1.00 86.88 105 HIS A O 1
ATOM 844 N N . ALA A 1 106 ? 13.343 -8.613 11.143 1.00 87.94 106 ALA A N 1
ATOM 845 C CA . ALA A 1 106 ? 14.609 -7.917 11.403 1.00 87.94 106 ALA A CA 1
ATOM 846 C C . ALA A 1 106 ? 14.508 -6.835 12.506 1.00 87.94 106 ALA A C 1
ATOM 848 O O . ALA A 1 106 ? 14.970 -5.713 12.332 1.00 87.94 106 ALA A O 1
ATOM 849 N N . SER A 1 107 ? 13.875 -7.180 13.636 1.00 84.50 107 SER A N 1
ATOM 850 C CA . SER A 1 107 ? 13.643 -6.294 14.795 1.00 84.50 107 SER A CA 1
ATOM 851 C C . SER A 1 107 ? 12.689 -5.115 14.565 1.00 84.50 107 SER A C 1
ATOM 853 O O . SER A 1 107 ? 12.505 -4.307 15.470 1.00 84.50 107 SER A O 1
ATOM 855 N N . VAL A 1 108 ? 12.038 -5.036 13.403 1.00 88.19 108 VAL A N 1
ATOM 856 C CA . VAL A 1 108 ? 11.002 -4.042 13.109 1.00 88.19 108 VAL A CA 1
ATOM 857 C C . VAL A 1 108 ? 9.634 -4.710 13.193 1.00 88.19 108 VAL A C 1
ATOM 859 O O . VAL A 1 108 ? 9.422 -5.762 12.584 1.00 88.19 108 VAL A O 1
ATOM 862 N N . HIS A 1 109 ? 8.720 -4.114 13.961 1.00 88.31 109 HIS A N 1
ATOM 863 C CA . HIS A 1 109 ? 7.331 -4.556 14.051 1.00 88.31 109 HIS A CA 1
ATOM 864 C C . HIS A 1 109 ? 6.477 -3.787 13.043 1.00 88.31 109 HIS A C 1
ATOM 866 O O . HIS A 1 109 ? 6.382 -2.559 13.112 1.00 88.31 109 HIS A O 1
ATOM 872 N N . TYR A 1 110 ? 5.890 -4.520 12.107 1.00 91.31 110 TYR A N 1
ATOM 873 C CA . TYR A 1 110 ? 5.014 -4.016 11.062 1.00 91.31 110 TYR A CA 1
ATOM 874 C C . TYR A 1 110 ? 3.567 -4.314 11.416 1.00 91.31 110 TYR A C 1
ATOM 876 O O . TYR A 1 110 ? 3.268 -5.361 11.990 1.00 91.31 110 TYR A O 1
ATOM 884 N N . VAL A 1 111 ? 2.683 -3.414 11.004 1.00 92.94 111 VAL A N 1
ATOM 885 C CA . VAL A 1 111 ? 1.238 -3.603 11.077 1.00 92.94 111 VAL A CA 1
ATOM 886 C C . VAL A 1 111 ? 0.657 -3.364 9.689 1.00 92.94 111 VAL A C 1
ATOM 888 O O . VAL A 1 111 ? 0.912 -2.332 9.066 1.00 92.94 111 VAL A O 1
ATOM 891 N N . ALA A 1 112 ? -0.126 -4.323 9.202 1.00 95.75 112 ALA A N 1
ATOM 892 C CA . ALA A 1 112 ? -1.030 -4.131 8.081 1.00 95.75 112 ALA A CA 1
ATOM 893 C C . ALA A 1 112 ? -2.420 -3.762 8.608 1.00 95.75 112 ALA A C 1
ATOM 895 O O . ALA A 1 112 ? -2.967 -4.439 9.478 1.00 95.75 112 ALA A O 1
ATOM 896 N N . VAL A 1 113 ? -2.992 -2.690 8.065 1.00 96.94 113 VAL A N 1
ATOM 897 C CA . VAL A 1 113 ? -4.313 -2.171 8.423 1.00 96.94 113 VAL A CA 1
ATOM 898 C C . VAL A 1 113 ? -5.236 -2.340 7.232 1.00 96.94 113 VAL A C 1
ATOM 900 O O . VAL A 1 113 ? -5.086 -1.656 6.219 1.00 96.94 113 VAL A O 1
ATOM 903 N N . PHE A 1 114 ? -6.218 -3.221 7.359 1.00 97.50 114 PHE A N 1
ATOM 904 C CA . PHE A 1 114 ? -7.291 -3.382 6.390 1.00 97.50 114 PHE A CA 1
ATOM 905 C C . PHE A 1 114 ? -8.562 -2.714 6.894 1.00 97.50 114 PHE A C 1
ATOM 907 O O . PHE A 1 114 ? -8.923 -2.840 8.064 1.00 97.50 114 PHE A O 1
ATOM 914 N N . VAL A 1 115 ? -9.291 -2.075 5.988 1.00 97.56 115 VAL A N 1
ATOM 915 C CA . VAL A 1 115 ? -10.668 -1.662 6.234 1.00 97.56 115 VAL A CA 1
ATOM 916 C C . VAL A 1 115 ? -11.638 -2.693 5.677 1.00 97.56 115 VAL A C 1
ATOM 918 O O . VAL A 1 115 ? -11.433 -3.240 4.594 1.00 97.56 115 VAL A O 1
ATOM 921 N N . CYS A 1 116 ? -12.689 -2.964 6.442 1.00 97.44 116 CYS A N 1
ATOM 922 C CA . CYS A 1 116 ? -13.715 -3.955 6.163 1.00 97.44 116 CYS A CA 1
ATOM 923 C C . CYS A 1 116 ? -15.076 -3.259 6.132 1.00 97.44 116 CYS A C 1
ATOM 925 O O . CYS A 1 116 ? -15.470 -2.613 7.103 1.00 97.44 116 CYS A O 1
ATOM 927 N N . TYR A 1 117 ? -15.811 -3.388 5.036 1.00 95.62 117 TYR A N 1
ATOM 928 C CA . TYR A 1 117 ? -17.130 -2.771 4.882 1.00 95.62 117 TYR A CA 1
ATOM 929 C C . TYR A 1 117 ? -17.984 -3.575 3.902 1.00 95.62 117 TYR A C 1
ATOM 931 O O . TYR A 1 117 ? -17.518 -4.554 3.324 1.00 95.62 117 TYR A O 1
ATOM 939 N N . ALA A 1 118 ? -19.253 -3.205 3.734 1.00 93.12 118 ALA A N 1
ATOM 940 C CA . ALA A 1 118 ? -20.145 -3.859 2.785 1.00 93.12 118 ALA A CA 1
ATOM 941 C C . ALA A 1 118 ? -20.722 -2.848 1.797 1.00 93.12 118 ALA A C 1
ATOM 943 O O . ALA A 1 118 ? -21.216 -1.795 2.194 1.00 93.12 118 ALA A O 1
ATOM 944 N N . VAL A 1 119 ? -20.713 -3.203 0.514 1.00 88.75 119 VAL A N 1
ATOM 945 C CA . VAL A 1 119 ? -21.375 -2.447 -0.555 1.00 88.75 119 VAL A CA 1
ATOM 946 C C . VAL A 1 119 ? -22.436 -3.352 -1.158 1.00 88.75 119 VAL A C 1
ATOM 948 O O . VAL A 1 119 ? -22.121 -4.430 -1.657 1.00 88.75 119 VAL A O 1
ATOM 951 N N . ASN A 1 120 ? -23.705 -2.942 -1.084 1.00 90.25 120 ASN A N 1
ATOM 952 C CA . ASN A 1 120 ? -24.847 -3.730 -1.572 1.00 90.25 120 ASN A CA 1
ATOM 953 C C . ASN A 1 120 ? -24.887 -5.168 -1.010 1.00 90.25 120 ASN A C 1
ATOM 955 O O . ASN A 1 120 ? -25.176 -6.120 -1.729 1.00 90.25 120 ASN A O 1
ATOM 959 N N . GLY A 1 121 ? -24.554 -5.331 0.275 1.00 89.88 121 GLY A N 1
ATOM 960 C CA . GLY A 1 121 ? -24.530 -6.635 0.950 1.00 89.88 121 GLY A CA 1
ATOM 961 C C . GLY A 1 121 ? -23.311 -7.509 0.633 1.00 89.88 121 GLY A C 1
ATOM 962 O O . GLY A 1 121 ? -23.196 -8.598 1.186 1.00 89.88 121 GLY A O 1
ATOM 963 N N . VAL A 1 122 ? -22.384 -7.042 -0.209 1.00 93.31 122 VAL A N 1
ATOM 964 C CA . VAL A 1 122 ? -21.133 -7.744 -0.522 1.00 93.31 122 VAL A CA 1
ATOM 965 C C . VAL A 1 122 ? -20.007 -7.173 0.329 1.00 93.31 122 VAL A C 1
ATOM 967 O O . VAL A 1 122 ? -19.750 -5.968 0.290 1.00 93.31 122 VAL A O 1
ATOM 970 N N . ALA A 1 123 ? -19.336 -8.036 1.092 1.00 94.06 123 ALA A N 1
ATOM 971 C CA . ALA A 1 123 ? -18.177 -7.651 1.886 1.00 94.06 123 ALA A CA 1
ATOM 972 C C . ALA A 1 123 ? -17.011 -7.224 0.980 1.00 94.06 123 ALA A C 1
ATOM 974 O O . ALA A 1 123 ? -16.687 -7.896 -0.001 1.00 94.06 123 ALA A O 1
ATOM 975 N N . LYS A 1 124 ? -16.375 -6.113 1.337 1.00 95.62 124 LYS A N 1
ATOM 976 C CA . LYS A 1 124 ? -15.184 -5.564 0.702 1.00 95.62 124 LYS A CA 1
ATOM 977 C C . LYS A 1 124 ? -14.095 -5.349 1.742 1.00 95.62 124 LYS A C 1
ATOM 979 O O . LYS A 1 124 ? -14.367 -5.009 2.895 1.00 95.62 124 LYS A O 1
ATOM 984 N N . TYR A 1 125 ? -12.862 -5.533 1.287 1.00 95.88 125 TYR A N 1
ATOM 985 C CA . TYR A 1 125 ? -11.652 -5.416 2.085 1.00 95.88 125 TYR A CA 1
ATOM 986 C C . TYR A 1 125 ? -10.631 -4.616 1.287 1.00 95.88 125 TYR A C 1
ATOM 988 O O . TYR A 1 125 ? -10.383 -4.934 0.123 1.00 95.88 125 TYR A O 1
ATOM 996 N N . ALA A 1 126 ? -10.044 -3.593 1.897 1.00 96.56 126 ALA A N 1
ATOM 997 C CA . ALA A 1 126 ? -8.991 -2.801 1.272 1.00 96.56 126 ALA A CA 1
ATOM 998 C C . ALA A 1 126 ? -7.849 -2.565 2.261 1.00 96.56 126 ALA A C 1
ATOM 1000 O O . ALA A 1 126 ? -8.093 -2.270 3.429 1.00 96.56 126 ALA A O 1
ATOM 1001 N N . LEU A 1 127 ? -6.607 -2.708 1.796 1.00 96.88 127 LEU A N 1
ATOM 1002 C CA . LEU A 1 127 ? -5.418 -2.385 2.581 1.00 96.88 127 LEU A CA 1
ATOM 1003 C C . LEU A 1 127 ? -5.250 -0.861 2.614 1.00 96.88 127 LEU A C 1
ATOM 1005 O O . LEU A 1 127 ? -5.097 -0.244 1.563 1.00 96.88 127 LEU A O 1
ATOM 1009 N N . LEU A 1 128 ? -5.274 -0.270 3.808 1.00 96.62 128 LEU A N 1
ATOM 1010 C CA . LEU A 1 128 ? -5.055 1.163 4.015 1.00 96.62 128 LEU A CA 1
ATOM 1011 C C . LEU A 1 128 ? -3.581 1.489 4.240 1.00 96.62 128 LEU A C 1
ATOM 1013 O O . LEU A 1 128 ? -3.081 2.500 3.756 1.00 96.62 128 LEU A O 1
ATOM 1017 N N . SER A 1 129 ? -2.883 0.646 5.000 1.00 95.62 129 SER A N 1
ATOM 1018 C CA . SER A 1 129 ? -1.476 0.857 5.326 1.00 95.62 129 SER A CA 1
ATOM 1019 C C . SER A 1 129 ? -0.777 -0.458 5.630 1.00 95.62 129 SER A C 1
ATOM 1021 O O . SER A 1 129 ? -1.390 -1.398 6.131 1.00 95.62 129 SER A O 1
ATOM 1023 N N . MET A 1 130 ? 0.514 -0.504 5.328 1.00 94.12 130 MET A N 1
ATOM 1024 C CA . MET A 1 130 ? 1.436 -1.555 5.733 1.00 94.12 130 MET A CA 1
ATOM 1025 C C . MET A 1 130 ? 2.766 -0.880 6.054 1.00 94.12 130 MET A C 1
ATOM 1027 O O . MET A 1 130 ? 3.516 -0.516 5.148 1.00 94.12 130 MET A O 1
ATOM 1031 N N . ALA A 1 131 ? 3.034 -0.659 7.338 1.00 93.00 131 ALA A N 1
ATOM 1032 C CA . ALA A 1 131 ? 4.196 0.108 7.772 1.00 93.00 131 ALA A CA 1
ATOM 1033 C C . ALA A 1 131 ? 4.709 -0.354 9.144 1.00 93.00 131 ALA A C 1
ATOM 1035 O O . ALA A 1 131 ? 3.971 -0.999 9.895 1.00 93.00 131 ALA A O 1
ATOM 1036 N N . PRO A 1 132 ? 5.969 -0.028 9.491 1.00 92.31 132 PRO A N 1
ATOM 1037 C CA . PRO A 1 132 ? 6.432 -0.089 10.868 1.00 92.31 132 PRO A CA 1
ATOM 1038 C C . PRO A 1 132 ? 5.538 0.750 11.779 1.00 92.31 132 PRO A C 1
ATOM 1040 O O . PRO A 1 132 ? 5.135 1.852 11.398 1.00 92.31 132 PRO A O 1
ATOM 1043 N N . ILE A 1 133 ? 5.263 0.246 12.981 1.00 87.50 133 ILE A N 1
ATOM 1044 C CA . ILE A 1 133 ? 4.476 1.004 13.958 1.00 87.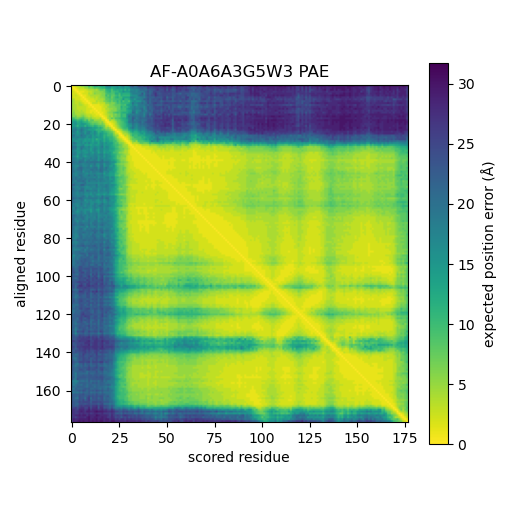50 133 ILE A CA 1
ATOM 1045 C C . ILE A 1 133 ? 5.314 2.011 14.746 1.00 87.50 133 ILE A C 1
ATOM 1047 O O . ILE A 1 133 ? 4.816 3.069 15.100 1.00 87.50 133 ILE A O 1
ATOM 1051 N N . ILE A 1 134 ? 6.586 1.688 14.997 1.00 84.12 134 ILE A N 1
ATOM 1052 C CA . ILE A 1 134 ? 7.536 2.599 15.637 1.00 84.12 134 ILE A CA 1
ATOM 1053 C C . ILE A 1 134 ? 8.080 3.509 14.539 1.00 84.12 134 ILE A C 1
ATOM 1055 O O . ILE A 1 134 ? 8.921 3.077 13.745 1.00 84.12 134 ILE A O 1
ATOM 1059 N N . GLN A 1 135 ? 7.558 4.730 14.462 1.00 76.12 135 GLN A N 1
ATOM 1060 C CA . GLN A 1 135 ? 7.946 5.733 13.467 1.00 76.12 135 GLN A CA 1
ATOM 1061 C C . GLN A 1 135 ? 8.673 6.913 14.117 1.00 76.12 135 GLN A C 1
ATOM 1063 O O . GLN A 1 135 ? 9.597 7.466 13.523 1.00 76.12 135 GLN A O 1
ATOM 1068 N N . GLU A 1 136 ? 8.310 7.242 15.354 1.00 79.94 136 GLU A N 1
ATOM 1069 C CA . GLU A 1 136 ? 8.873 8.321 16.157 1.00 79.94 136 GLU A CA 1
ATOM 1070 C C . GLU A 1 136 ? 9.739 7.782 17.316 1.00 79.94 136 GLU A C 1
ATOM 1072 O O . GLU A 1 136 ? 9.523 6.670 17.802 1.00 79.94 136 GLU A O 1
ATOM 1077 N N . PRO A 1 137 ? 10.701 8.567 17.845 1.00 79.25 137 PRO A N 1
ATOM 1078 C CA . PRO A 1 137 ? 11.572 8.135 18.947 1.00 79.25 137 PRO A CA 1
ATOM 1079 C C . PRO A 1 137 ? 10.849 7.740 20.244 1.00 79.25 137 PRO A C 1
ATOM 1081 O O . PRO A 1 137 ? 11.427 7.038 21.072 1.00 79.25 137 PRO A O 1
ATOM 1084 N N . ASN A 1 138 ? 9.618 8.220 20.440 1.00 83.75 138 ASN A N 1
ATOM 1085 C CA . ASN A 1 138 ? 8.804 7.955 21.629 1.00 83.75 138 ASN A CA 1
ATOM 1086 C C . ASN A 1 138 ? 7.760 6.850 21.410 1.00 83.75 138 ASN A C 1
ATOM 1088 O O . ASN A 1 138 ? 7.005 6.551 22.338 1.00 83.75 138 ASN A O 1
ATOM 1092 N N . ASP A 1 139 ? 7.695 6.275 20.208 1.00 85.31 139 ASP A N 1
ATOM 1093 C CA . ASP A 1 139 ? 6.763 5.199 19.906 1.00 85.31 139 ASP A CA 1
ATOM 1094 C C . ASP A 1 139 ? 7.190 3.904 20.590 1.00 85.31 139 ASP A C 1
ATOM 1096 O O . ASP A 1 139 ? 8.367 3.536 20.645 1.00 85.31 139 ASP A O 1
ATOM 1100 N N . ASP A 1 140 ? 6.200 3.175 21.087 1.00 85.94 140 ASP A N 1
ATOM 1101 C CA . ASP A 1 140 ? 6.373 1.848 21.646 1.00 85.94 140 ASP A CA 1
ATOM 1102 C C . ASP A 1 140 ? 5.310 0.893 21.080 1.00 85.94 140 ASP A C 1
ATOM 1104 O O . ASP A 1 140 ? 4.495 1.236 20.226 1.00 85.94 140 ASP A O 1
ATOM 1108 N N . LEU A 1 141 ? 5.311 -0.355 21.544 1.00 86.38 141 LEU A N 1
ATOM 1109 C CA . LEU A 1 141 ? 4.301 -1.339 21.146 1.00 86.38 141 LEU A CA 1
ATOM 1110 C C . LEU A 1 141 ? 3.027 -1.249 22.003 1.00 86.38 141 LEU A C 1
ATOM 1112 O O . LEU A 1 141 ? 2.273 -2.219 22.096 1.00 86.38 141 LEU A O 1
ATOM 1116 N N . SER A 1 142 ? 2.775 -0.117 22.670 1.00 88.69 142 SER A N 1
ATOM 1117 C CA . SER A 1 142 ? 1.587 0.053 23.503 1.00 88.69 142 SER A CA 1
ATOM 1118 C C . SER A 1 142 ? 0.319 0.197 22.665 1.00 88.69 142 SER A C 1
ATOM 1120 O O . SER A 1 142 ? 0.330 0.616 21.505 1.00 88.69 142 SER A O 1
ATOM 1122 N N . ALA A 1 143 ? -0.824 -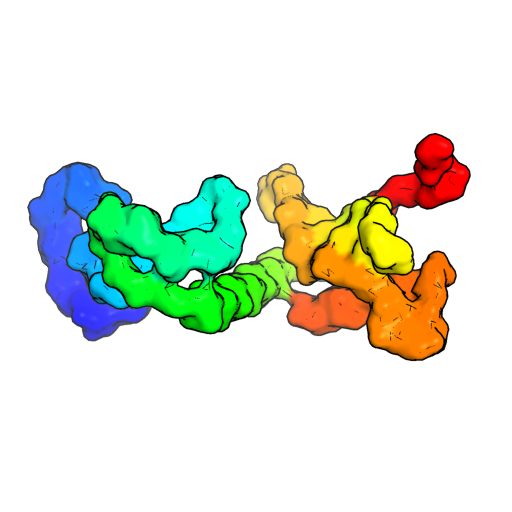0.075 23.296 1.00 88.56 143 ALA A N 1
ATOM 1123 C CA . ALA A 1 143 ? -2.132 0.167 22.695 1.00 88.56 143 ALA A CA 1
ATOM 1124 C C . ALA A 1 143 ? -2.355 1.647 22.320 1.00 88.56 143 ALA A C 1
ATOM 1126 O O . ALA A 1 143 ? -3.136 1.940 21.418 1.00 88.56 143 ALA A O 1
ATOM 1127 N N . ARG A 1 144 ? -1.675 2.583 22.998 1.00 92.19 144 ARG A N 1
ATOM 1128 C CA . ARG A 1 144 ? -1.754 4.016 22.693 1.00 92.19 144 ARG A CA 1
ATOM 1129 C C . ARG A 1 144 ? -1.079 4.330 21.361 1.00 92.19 144 ARG A C 1
ATOM 1131 O O . ARG A 1 144 ? -1.741 4.917 20.515 1.00 92.19 144 ARG A O 1
ATOM 1138 N N . THR A 1 145 ? 0.156 3.874 21.145 1.00 91.69 145 THR A N 1
ATOM 1139 C CA . THR A 1 145 ? 0.853 4.069 19.863 1.00 91.69 145 THR A CA 1
ATOM 1140 C C . THR A 1 145 ? 0.093 3.403 18.718 1.00 91.69 145 THR A C 1
ATOM 1142 O O . THR A 1 145 ? -0.107 4.019 17.677 1.00 91.69 145 THR A O 1
ATOM 1145 N N . HIS A 1 146 ? -0.464 2.202 18.930 1.00 91.44 146 HIS A N 1
ATOM 1146 C CA . HIS A 1 146 ? -1.350 1.575 17.939 1.00 91.44 146 HIS A CA 1
ATOM 1147 C C . HIS A 1 146 ? -2.566 2.450 17.620 1.00 91.44 146 HIS A C 1
ATOM 1149 O O . HIS A 1 146 ? -2.901 2.648 16.456 1.00 91.44 146 HIS A O 1
ATOM 1155 N N . ARG A 1 147 ? -3.235 2.998 18.639 1.00 93.81 147 ARG A N 1
ATOM 1156 C CA . ARG A 1 147 ? -4.391 3.879 18.448 1.00 93.81 147 ARG A CA 1
ATOM 1157 C C . ARG A 1 147 ? -4.022 5.145 17.669 1.00 93.81 147 ARG A C 1
ATOM 1159 O O . ARG A 1 147 ? -4.781 5.536 16.789 1.00 93.81 147 ARG A O 1
ATOM 1166 N N . GLU A 1 148 ? -2.910 5.789 18.006 1.00 94.19 148 GLU A N 1
ATOM 1167 C CA . GLU A 1 148 ? -2.435 7.010 17.340 1.00 94.19 148 GLU A CA 1
ATOM 1168 C C . GLU A 1 148 ? -2.065 6.734 15.879 1.00 94.19 148 GLU A C 1
ATOM 1170 O O . GLU A 1 148 ? -2.533 7.442 14.988 1.00 94.19 148 GLU A O 1
ATOM 1175 N N . TYR A 1 149 ? -1.352 5.635 15.619 1.00 93.94 149 TYR A N 1
ATOM 1176 C CA . TYR A 1 149 ? -1.056 5.167 14.267 1.00 93.94 149 TYR A CA 1
ATOM 1177 C C . TYR A 1 149 ? -2.333 4.929 13.444 1.00 93.94 149 TYR A C 1
ATOM 1179 O O . TYR A 1 149 ? -2.457 5.436 12.330 1.00 93.94 149 TYR A O 1
ATOM 1187 N N . LEU A 1 150 ? -3.327 4.222 13.997 1.00 95.62 150 LEU A N 1
ATOM 1188 C CA . LEU A 1 150 ? -4.603 3.987 13.311 1.00 95.62 150 LEU A CA 1
ATOM 1189 C C . LEU A 1 150 ? -5.372 5.286 13.043 1.00 95.62 150 LEU A C 1
ATOM 1191 O O . LEU A 1 150 ? -5.970 5.421 11.977 1.00 95.62 150 LEU A O 1
ATOM 1195 N N . ALA A 1 151 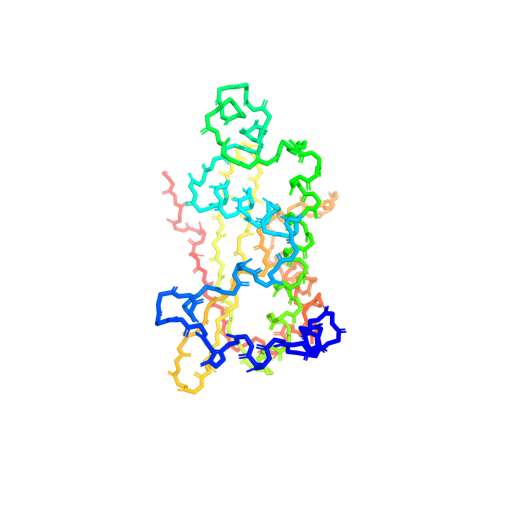? -5.362 6.239 13.981 1.00 96.31 151 ALA A N 1
ATOM 1196 C CA . ALA A 1 151 ? -5.982 7.546 13.776 1.00 96.31 151 ALA A CA 1
ATOM 1197 C C . ALA A 1 151 ? -5.333 8.292 12.603 1.00 96.31 151 ALA A C 1
ATOM 1199 O O . ALA A 1 151 ? -6.051 8.769 11.728 1.00 96.31 151 ALA A O 1
ATOM 1200 N N . GLY A 1 152 ? -3.997 8.318 12.550 1.00 95.50 152 GLY A N 1
ATOM 1201 C CA . GLY A 1 152 ? -3.252 8.942 11.458 1.00 95.50 152 GLY A CA 1
ATOM 1202 C C . GLY A 1 152 ? -3.525 8.281 10.106 1.00 95.50 152 GLY A C 1
ATOM 1203 O O . GLY A 1 152 ? -3.765 8.974 9.121 1.00 95.50 152 GLY A O 1
ATOM 1204 N N . VAL A 1 153 ? -3.574 6.943 10.053 1.00 95.62 153 VAL A N 1
ATOM 1205 C CA . VAL A 1 153 ? -3.952 6.220 8.825 1.00 95.62 153 VAL A CA 1
ATOM 1206 C C . VAL A 1 153 ? -5.351 6.636 8.370 1.00 95.62 153 VAL A C 1
ATOM 1208 O O . VAL A 1 153 ? -5.513 7.017 7.215 1.00 95.62 153 VAL A O 1
ATOM 1211 N N . LEU A 1 154 ? -6.352 6.610 9.253 1.00 97.25 154 LEU A N 1
ATOM 1212 C CA . LEU A 1 154 ? -7.739 6.939 8.902 1.00 97.25 154 LEU A CA 1
ATOM 1213 C C . LEU A 1 154 ? -7.927 8.394 8.456 1.00 97.25 154 LEU A C 1
ATOM 1215 O O . LEU A 1 154 ? -8.720 8.647 7.547 1.00 97.25 154 LEU A O 1
ATOM 1219 N N . GLU A 1 155 ? -7.174 9.330 9.034 1.00 96.81 155 GLU A N 1
ATOM 1220 C CA . GLU A 1 155 ? -7.224 10.745 8.661 1.00 96.81 155 GLU A CA 1
ATOM 1221 C C . GLU A 1 155 ? -6.874 10.953 7.180 1.00 96.81 155 GLU A C 1
ATOM 1223 O O . GLU A 1 155 ? -7.534 11.739 6.498 1.00 96.81 155 GLU A O 1
ATOM 1228 N N . THR A 1 156 ? -5.932 10.173 6.630 1.00 95.06 156 THR A N 1
ATOM 1229 C CA . THR A 1 156 ? -5.590 10.235 5.193 1.00 95.06 156 THR A CA 1
ATOM 1230 C C . THR A 1 156 ? -6.742 9.822 4.267 1.00 95.06 156 THR A C 1
ATOM 1232 O O . THR A 1 156 ? -6.761 10.213 3.100 1.00 95.06 156 THR A O 1
ATOM 1235 N N . PHE A 1 157 ? -7.733 9.090 4.790 1.00 96.44 157 PHE A N 1
ATOM 1236 C CA . PHE A 1 157 ? -8.956 8.688 4.087 1.00 96.44 157 PHE A CA 1
ATOM 1237 C C . PHE A 1 157 ? -10.182 9.513 4.515 1.00 96.44 157 PHE A C 1
ATOM 1239 O O . PHE A 1 157 ? -11.311 9.164 4.169 1.00 96.44 157 PHE A O 1
ATOM 1246 N N . GLY A 1 158 ? -9.987 10.597 5.276 1.00 96.25 158 GLY A N 1
ATOM 1247 C CA . GLY A 1 158 ? -11.070 11.455 5.758 1.00 96.25 158 GLY A CA 1
ATOM 1248 C C . GLY A 1 158 ? -11.997 10.775 6.769 1.00 96.25 158 GLY A C 1
ATOM 1249 O O . GLY A 1 158 ? -13.176 11.124 6.838 1.00 96.25 158 GLY A O 1
ATOM 1250 N N . LYS A 1 159 ? -11.494 9.790 7.523 1.00 97.19 159 LYS A N 1
ATOM 1251 C CA . LYS A 1 159 ? -12.248 9.053 8.547 1.00 97.19 159 LYS A CA 1
ATOM 1252 C C . LYS A 1 159 ? -11.656 9.240 9.937 1.00 97.19 159 LYS A C 1
ATOM 1254 O O . LYS A 1 159 ? -10.484 9.574 10.095 1.00 97.19 159 LYS A O 1
ATOM 1259 N N . ALA A 1 160 ? -12.468 8.968 10.952 1.00 97.06 160 ALA A N 1
ATOM 1260 C CA . ALA A 1 160 ? -12.071 8.987 12.351 1.00 97.06 160 ALA A CA 1
ATOM 1261 C C . ALA A 1 160 ? -12.171 7.593 12.984 1.00 97.06 160 ALA A C 1
ATOM 1263 O O . ALA A 1 160 ? -12.923 6.725 12.547 1.00 97.06 160 ALA A O 1
ATOM 1264 N N . LEU A 1 161 ? -11.461 7.383 14.096 1.00 96.69 161 LEU A N 1
ATOM 1265 C CA . LEU A 1 161 ? -11.590 6.146 14.879 1.00 96.69 161 LEU A CA 1
ATOM 1266 C C . LEU A 1 161 ? -13.018 5.911 15.399 1.00 96.69 161 LEU A C 1
ATOM 1268 O O . LEU A 1 161 ? -13.397 4.765 15.605 1.00 96.69 161 LEU A O 1
ATOM 1272 N N . SER A 1 162 ? -13.806 6.972 15.609 1.00 96.88 162 SER A N 1
ATOM 1273 C CA . SER A 1 162 ? -15.212 6.875 16.030 1.00 96.88 162 SER A CA 1
ATOM 1274 C C . SER A 1 162 ? -16.122 6.213 14.994 1.00 96.88 162 SER A C 1
ATOM 1276 O O . SER A 1 162 ? -17.194 5.731 15.352 1.00 96.88 162 SER A O 1
ATOM 1278 N N . ASP A 1 163 ? -15.694 6.185 13.733 1.00 97.06 163 ASP A N 1
ATOM 1279 C CA . ASP A 1 163 ? -16.428 5.596 12.610 1.00 97.06 163 ASP A CA 1
ATOM 1280 C C . ASP A 1 163 ? -16.217 4.070 12.543 1.00 97.06 163 ASP A C 1
ATOM 1282 O O . ASP A 1 163 ? -16.988 3.332 11.918 1.00 97.06 163 ASP A O 1
ATOM 1286 N N . CYS A 1 164 ? -15.180 3.581 13.234 1.00 97.25 164 CYS A N 1
ATOM 1287 C CA . CYS A 1 164 ? -14.860 2.170 13.354 1.00 97.25 164 CYS A CA 1
ATOM 1288 C C . CYS A 1 164 ? -15.800 1.482 14.356 1.00 97.25 164 CYS A C 1
ATOM 1290 O O . CYS A 1 164 ? -15.805 1.791 15.548 1.00 97.25 164 CYS A O 1
ATOM 1292 N N . VAL A 1 165 ? -16.588 0.516 13.883 1.00 97.00 165 VAL A N 1
ATOM 1293 C CA . VAL A 1 165 ? -17.585 -0.202 14.697 1.00 97.00 165 VAL A CA 1
ATOM 1294 C C . VAL A 1 165 ? -17.085 -1.523 15.272 1.00 97.00 165 VAL A C 1
ATOM 1296 O O . VAL A 1 165 ? -17.672 -2.035 16.223 1.00 97.00 165 VAL A O 1
ATOM 1299 N N . TYR A 1 166 ? -16.030 -2.096 14.696 1.00 95.56 166 TYR A N 1
ATOM 1300 C CA . TYR A 1 166 ? -15.392 -3.303 15.206 1.00 95.56 166 TYR A CA 1
ATOM 1301 C C . TYR A 1 166 ? -13.931 -3.372 14.771 1.00 95.56 166 TYR A C 1
ATOM 1303 O O . TYR A 1 166 ? -13.552 -2.877 13.709 1.00 95.56 166 TYR A O 1
ATOM 1311 N N . LEU A 1 167 ? -13.125 -4.044 15.587 1.00 94.44 167 LEU A N 1
ATOM 1312 C CA . LEU A 1 167 ? -11.723 -4.321 15.318 1.00 94.44 167 LEU A CA 1
ATOM 1313 C C . LEU A 1 167 ? -11.506 -5.833 15.332 1.00 94.44 167 LEU A C 1
ATOM 1315 O O . LEU A 1 167 ? -11.936 -6.514 16.262 1.00 94.44 167 LEU A O 1
ATOM 1319 N N . VAL A 1 168 ? -10.829 -6.339 14.310 1.00 93.81 168 VAL A N 1
ATOM 1320 C CA . VAL A 1 168 ? -10.338 -7.713 14.226 1.00 93.81 168 VAL A CA 1
ATOM 1321 C C . VAL A 1 168 ? -8.819 -7.657 14.244 1.00 93.81 168 VAL A C 1
ATOM 1323 O O . VAL A 1 168 ? -8.217 -6.849 13.547 1.00 93.81 168 VAL A O 1
ATOM 1326 N N . GLY A 1 169 ? -8.197 -8.509 15.039 1.00 89.38 169 GLY A N 1
ATOM 1327 C CA . GLY A 1 169 ? -6.752 -8.648 15.094 1.00 89.38 169 GLY A CA 1
ATOM 1328 C C . GLY A 1 169 ? -6.400 -9.964 15.758 1.00 89.38 169 GLY A C 1
ATOM 1329 O O . GLY A 1 169 ? -7.244 -10.595 16.405 1.00 89.38 169 GLY A O 1
ATOM 1330 N N . ASP A 1 170 ? -5.161 -10.391 15.580 1.00 82.50 170 ASP A N 1
ATOM 1331 C CA . ASP A 1 170 ? -4.616 -11.505 16.327 1.00 82.50 170 ASP A CA 1
ATOM 1332 C C . ASP A 1 170 ? -4.466 -11.136 17.810 1.00 82.50 170 ASP A C 1
ATOM 1334 O O . ASP A 1 170 ? -4.260 -9.987 18.204 1.00 82.50 170 ASP A O 1
ATOM 1338 N N . ASN A 1 171 ? -4.595 -12.135 18.680 1.00 74.12 171 ASN A N 1
ATOM 1339 C CA . ASN A 1 171 ? -4.278 -11.933 20.083 1.00 74.12 171 ASN A CA 1
ATOM 1340 C C . ASN A 1 171 ? -2.764 -12.105 20.260 1.00 74.12 171 ASN A C 1
ATOM 1342 O O . ASN A 1 171 ? -2.273 -13.217 20.458 1.00 74.12 171 ASN A O 1
ATOM 1346 N N . CYS A 1 172 ? -2.025 -10.994 20.225 1.00 65.06 172 CYS A N 1
ATOM 1347 C CA . CYS A 1 172 ? -0.562 -10.981 20.333 1.00 65.06 172 CYS A CA 1
ATOM 1348 C C . CYS A 1 172 ? -0.025 -11.812 21.516 1.00 65.06 172 CYS A C 1
ATOM 1350 O O . CYS A 1 172 ? 1.039 -12.417 21.416 1.00 65.06 172 CYS A O 1
ATOM 1352 N N . SER A 1 173 ? -0.760 -11.891 22.635 1.00 64.88 173 SER A N 1
ATOM 1353 C CA . SER A 1 173 ? -0.325 -12.636 23.830 1.00 64.88 173 SER A CA 1
ATOM 1354 C C . SER A 1 173 ? -0.261 -14.161 23.641 1.00 64.88 173 SER A C 1
ATOM 1356 O O . SER A 1 173 ? 0.455 -14.842 24.385 1.00 64.88 173 SER A O 1
ATOM 1358 N N . VAL A 1 174 ? -0.981 -14.699 22.6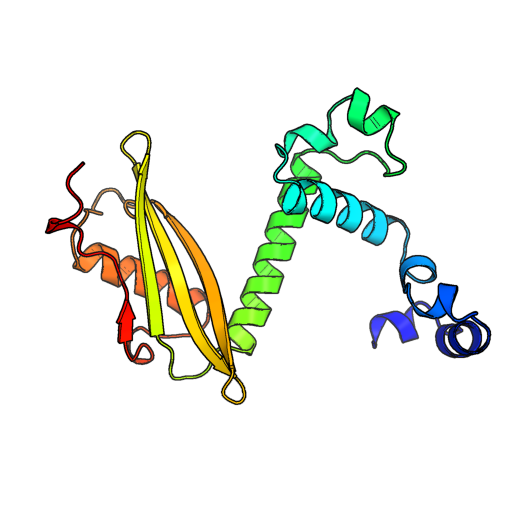50 1.00 60.75 174 VAL A N 1
ATOM 1359 C CA . VAL A 1 174 ? -1.011 -16.136 22.329 1.00 60.75 174 VAL A CA 1
ATOM 1360 C C . VAL A 1 174 ? -0.194 -16.492 21.088 1.00 60.75 174 VAL A C 1
ATOM 1362 O O . VAL A 1 174 ? 0.059 -17.673 20.863 1.00 60.75 174 VAL A O 1
ATOM 1365 N N . ASN A 1 175 ? 0.302 -15.497 20.347 1.00 62.19 175 ASN A N 1
ATOM 1366 C CA . ASN A 1 175 ? 1.220 -15.684 19.224 1.00 62.19 175 ASN A CA 1
ATOM 1367 C C . ASN A 1 175 ? 2.656 -15.886 19.718 1.00 62.19 175 ASN A C 1
ATOM 1369 O O . ASN A 1 175 ? 3.561 -15.083 19.499 1.00 62.19 175 ASN A O 1
ATOM 1373 N N . LYS A 1 176 ? 2.855 -16.996 20.429 1.00 56.56 176 LYS A N 1
ATOM 1374 C CA . LYS A 1 176 ? 4.173 -17.490 20.822 1.00 56.56 176 LYS A CA 1
ATOM 1375 C C . LYS A 1 176 ? 4.672 -18.417 19.716 1.00 56.56 176 LYS A C 1
ATOM 1377 O O . LYS A 1 176 ? 3.982 -19.374 19.372 1.00 56.56 176 LYS A O 1
ATOM 1382 N N . ARG A 1 177 ? 5.832 -18.094 19.144 1.00 58.50 177 ARG A N 1
ATOM 1383 C CA . ARG A 1 177 ? 6.584 -19.022 18.289 1.00 58.50 177 ARG A CA 1
ATOM 1384 C C . ARG A 1 177 ? 7.186 -20.147 19.119 1.00 58.50 177 ARG A C 1
ATOM 1386 O O . ARG A 1 177 ? 7.583 -19.861 20.271 1.00 58.50 177 ARG A O 1
#

Mean predicted aligned error: 9.68 Å

Foldseek 3Di:
DVVLCVVPVCVVVVCVVDDPVRVVDCPVSDDLVVVLLVVLLCCCVVVVHDLCLLVDPVSCVPDPHDGDDSVSNVVSVVVVVVVVLQVCLVPPDLAWAWEWEWDDDPNFIWIWIWIWDDDPNHIDIDTQDIGGLCPDPPDDPDPVSVQVVVQVSVVSSVHGPVRHPYYHYDPPVPPDD

Organism: NCBI:txid129364

Solvent-accessible surface area (backbone atoms only — not comparable to full-atom values): 10565 Å² total; per-residue (Å²): 114,71,67,54,54,71,78,37,77,58,48,71,61,51,57,71,72,42,51,80,78,53,66,74,44,71,64,85,78,44,60,66,66,63,54,40,52,48,52,52,50,50,49,36,60,77,66,70,46,64,68,63,48,57,61,32,69,65,54,52,70,74,47,92,54,75,83,53,50,51,68,57,52,49,56,50,51,53,53,50,52,52,52,52,48,51,52,49,36,74,66,56,65,80,63,31,29,38,38,44,50,75,51,75,57,96,92,40,50,33,40,35,38,28,41,36,42,68,61,96,87,42,80,46,77,47,82,76,46,76,44,62,68,64,80,53,98,85,47,53,94,45,74,63,45,52,48,52,51,51,40,56,58,32,48,79,45,77,43,57,68,86,32,49,78,45,80,45,62,76,63,69,92,72,68,71,131

Radius of gyration: 21.46 Å; Cα contacts (8 Å, |Δi|>4): 183; chains: 1; bounding box: 44×34×61 Å

pLDDT: mean 87.72, std 13.17, range [50.62, 98.19]

Sequence (177 aa):
MQHVRREHPSFEAEMRAATTAETSSLIHYARRTPVNRFGWLEWVVKANLPLVFCENPLARRYTSLEPISVETLRALMESVAQLVGLDIAGELPDRFGLMLDGWSHASVHYVAVFVCYAVNGVAKYALLSMAPIIQEPNDDLSARTHREYLAGVLETFGKALSDCVYLVGDNCSVNKR